Protein AF-A0A8J3IDY5-F1 (afdb_monomer)

Nearest PDB structures (foldseek):
  8fcv-assembly1_R  TM=7.652E-01  e=5.384E-08  Nostoc sp. 'Peltigera membranacea cyanobiont' 210A
  8v32-assembly1_Q  TM=7.702E-01  e=5.702E-08  Peltigera membranacea
  8fcu-assembly1_Q  TM=7.902E-01  e=1.203E-07  Nostoc sp. 'Peltigera membranacea cyanobiont' 210A
  7ufi-assembly1_1  TM=6.445E-01  e=1.970E-03  Vibrio cholerae
  7mcs-assembly1_A  TM=5.378E-01  e=3.498E-03  Escherichia coli

Sequence (199 aa):
MVQLTPVARARLEAFKAVVVKHAHLQDVDDQLSLRVEEHADATHVLLCGPDSVGKSKALSIIAERFKDEETDRFVVPILLLEPIPPDQGAYLRLDYYWQIIDTLKEHVLVKELVGSVAHIMTAPKPARAKLGTIDWFKMRQVAEQALIRARVKAVFADEGHRLMQGDGSHSVDEQLEWMKSLSNRTSEFPALSIQHVWR

Structure (mmCIF, N/CA/C/O backbone):
data_AF-A0A8J3IDY5-F1
#
_entry.id   AF-A0A8J3IDY5-F1
#
loop_
_atom_site.group_PDB
_atom_site.id
_atom_site.type_symbol
_atom_site.label_atom_id
_atom_site.label_alt_id
_atom_site.label_comp_id
_atom_site.label_asym_id
_atom_site.label_entity_id
_atom_site.label_seq_id
_atom_site.pdbx_PDB_ins_code
_atom_site.Cartn_x
_atom_site.Cartn_y
_atom_site.Cartn_z
_atom_site.occupancy
_atom_site.B_iso_or_equiv
_atom_site.auth_seq_id
_atom_site.auth_comp_id
_atom_site.auth_asym_id
_atom_site.auth_atom_id
_atom_site.pdbx_PDB_model_num
ATOM 1 N N . MET A 1 1 ? -39.980 9.968 -9.633 1.00 44.34 1 MET A N 1
ATOM 2 C CA . MET A 1 1 ? -38.994 10.141 -8.543 1.00 44.34 1 MET A CA 1
ATOM 3 C C . MET A 1 1 ? -39.753 10.448 -7.265 1.00 44.34 1 MET A C 1
ATOM 5 O O . MET A 1 1 ? -40.425 11.467 -7.216 1.00 44.34 1 MET A O 1
ATOM 9 N N . VAL A 1 2 ? -39.725 9.555 -6.275 1.00 61.16 2 VAL A N 1
ATOM 10 C CA . VAL A 1 2 ? -40.403 9.787 -4.990 1.00 61.16 2 VAL A CA 1
ATOM 11 C C . VAL A 1 2 ? -39.530 10.727 -4.158 1.00 61.16 2 VAL A C 1
ATOM 13 O O . VAL A 1 2 ? -38.383 10.398 -3.857 1.00 61.16 2 VAL A O 1
ATOM 16 N N . GLN A 1 3 ? -40.038 11.915 -3.829 1.00 74.75 3 GLN A N 1
ATOM 17 C CA . GLN A 1 3 ? -39.346 12.852 -2.947 1.00 74.75 3 GLN A CA 1
ATOM 18 C C . GLN A 1 3 ? -39.613 12.471 -1.487 1.00 74.75 3 GLN A C 1
ATOM 20 O O . GLN A 1 3 ? -40.758 12.346 -1.059 1.00 74.75 3 GLN A O 1
ATOM 25 N N . LEU A 1 4 ? -38.538 12.265 -0.726 1.00 77.44 4 LEU A N 1
ATOM 26 C CA . LEU A 1 4 ? -38.607 11.998 0.710 1.00 77.44 4 LEU A CA 1
ATOM 27 C C . LEU A 1 4 ? -39.100 13.244 1.450 1.00 77.44 4 LEU A C 1
ATOM 29 O O . LEU A 1 4 ? -38.610 14.346 1.201 1.00 77.44 4 LEU A O 1
ATOM 33 N N . THR A 1 5 ? -40.020 13.058 2.396 1.00 92.25 5 THR A N 1
ATOM 34 C CA . THR A 1 5 ? -40.470 14.139 3.280 1.00 92.25 5 THR A CA 1
ATOM 35 C C . THR A 1 5 ? -39.303 14.662 4.133 1.00 92.25 5 THR A C 1
ATOM 37 O O . THR A 1 5 ? -38.361 13.909 4.406 1.00 92.25 5 THR A O 1
ATOM 40 N N . PRO A 1 6 ? -39.348 15.920 4.610 1.00 86.88 6 PRO A N 1
ATOM 41 C CA . PRO A 1 6 ? -38.283 16.492 5.440 1.00 86.88 6 PRO A CA 1
ATOM 42 C C . PRO A 1 6 ? -37.965 15.641 6.677 1.00 86.88 6 PRO A C 1
ATOM 44 O O . PRO A 1 6 ? -36.803 15.446 7.020 1.00 86.88 6 PRO A O 1
ATOM 47 N N . VAL A 1 7 ? -38.994 15.049 7.289 1.00 89.69 7 VAL A N 1
ATOM 48 C CA . VAL A 1 7 ? -38.865 14.152 8.447 1.00 89.69 7 VAL A CA 1
ATOM 49 C C . VAL A 1 7 ? -38.179 12.835 8.072 1.00 89.69 7 VAL A C 1
ATOM 51 O O . VAL A 1 7 ? -37.295 12.376 8.792 1.00 89.69 7 VAL A O 1
ATOM 54 N N . ALA A 1 8 ? -38.545 12.228 6.939 1.00 84.62 8 ALA A N 1
ATOM 55 C CA . ALA A 1 8 ? -37.896 11.007 6.459 1.00 84.62 8 ALA A CA 1
ATOM 56 C C . ALA A 1 8 ? -36.436 11.262 6.056 1.00 84.62 8 ALA A C 1
ATOM 58 O O . ALA A 1 8 ? -35.573 10.421 6.298 1.00 84.62 8 ALA A O 1
ATOM 59 N N . ARG A 1 9 ? -36.145 12.443 5.500 1.00 86.94 9 ARG A N 1
ATOM 60 C CA . ARG A 1 9 ? -34.785 12.871 5.171 1.00 86.94 9 ARG A CA 1
ATOM 61 C C . ARG A 1 9 ? -33.944 13.096 6.426 1.00 86.94 9 ARG A C 1
ATOM 63 O O . ARG A 1 9 ? -32.850 12.558 6.499 1.00 86.94 9 ARG A O 1
ATOM 70 N N . ALA A 1 10 ? -34.477 13.779 7.438 1.00 83.50 10 ALA A N 1
ATOM 71 C CA . ALA A 1 10 ? -33.795 13.958 8.720 1.00 83.50 10 ALA A CA 1
ATOM 72 C C . ALA A 1 10 ? -33.523 12.619 9.429 1.00 83.50 10 ALA A C 1
ATOM 74 O O . ALA A 1 10 ? -32.432 12.411 9.949 1.00 83.50 10 ALA A O 1
ATOM 75 N N . ARG A 1 11 ? -34.477 11.676 9.395 1.00 82.62 11 ARG A N 1
ATOM 76 C CA . ARG A 1 11 ? -34.279 10.313 9.920 1.00 82.62 11 ARG A CA 1
ATOM 77 C C . ARG A 1 11 ? -33.220 9.528 9.150 1.00 82.62 11 ARG A C 1
ATOM 79 O O . ARG A 1 11 ? -32.439 8.822 9.775 1.00 82.62 11 ARG A O 1
ATOM 86 N N . LEU A 1 12 ? -33.183 9.646 7.824 1.00 79.50 12 LEU A N 1
ATOM 87 C CA . LEU A 1 12 ? -32.169 8.992 6.997 1.00 79.50 12 LEU A CA 1
ATOM 88 C C . LEU A 1 12 ? -30.769 9.552 7.274 1.00 79.50 12 LEU A C 1
ATOM 90 O O . LEU A 1 12 ? -29.828 8.777 7.397 1.00 79.50 12 LEU A O 1
ATOM 94 N N . GLU A 1 13 ? -30.629 10.871 7.393 1.00 80.62 13 GLU A N 1
ATOM 95 C CA . GLU A 1 13 ? -29.346 11.498 7.730 1.00 80.62 13 GLU A CA 1
ATOM 96 C C . GLU A 1 13 ? -28.902 11.140 9.154 1.00 80.62 13 GLU A C 1
ATOM 98 O O . GLU A 1 13 ? -27.746 10.781 9.357 1.00 80.62 13 GLU A O 1
ATOM 103 N N . ALA A 1 14 ? -29.826 11.108 10.122 1.00 75.88 14 ALA A N 1
ATOM 104 C CA . ALA A 1 14 ? -29.538 10.618 11.469 1.00 75.88 14 ALA A CA 1
ATOM 105 C C . ALA A 1 14 ? -29.104 9.144 11.464 1.00 75.88 14 ALA A C 1
ATOM 107 O O . ALA A 1 14 ? -28.145 8.798 12.138 1.00 75.88 14 ALA A O 1
ATOM 108 N N . PHE A 1 15 ? -29.762 8.289 10.673 1.00 73.12 15 PHE A N 1
ATOM 109 C CA . PHE A 1 15 ? -29.402 6.876 10.530 1.00 73.12 15 PHE A CA 1
ATOM 110 C C . PHE A 1 15 ? -28.024 6.686 9.881 1.00 73.12 15 PHE A C 1
ATOM 112 O O . PHE A 1 15 ? -27.221 5.915 10.392 1.00 73.12 15 PHE A O 1
ATOM 119 N N . LYS A 1 16 ? -27.713 7.422 8.806 1.00 65.19 16 LYS A N 1
ATOM 120 C CA . LYS A 1 16 ? -26.378 7.414 8.178 1.00 65.19 16 LYS A CA 1
ATOM 121 C C . LYS A 1 16 ? -25.280 7.921 9.115 1.00 65.19 16 LYS A C 1
ATOM 123 O O . LYS A 1 16 ? -24.137 7.500 8.983 1.00 65.19 16 LYS A O 1
ATOM 128 N N . ALA A 1 17 ? -25.620 8.830 10.028 1.00 65.31 17 ALA A N 1
ATOM 129 C CA . ALA A 1 17 ? -24.697 9.346 11.031 1.00 65.31 17 ALA A CA 1
ATOM 130 C C . ALA A 1 17 ? -24.433 8.351 12.175 1.00 65.31 17 ALA A C 1
ATOM 132 O O . ALA A 1 17 ? -23.440 8.504 12.887 1.00 65.31 17 ALA A O 1
ATOM 133 N N . VAL A 1 18 ? -25.277 7.323 12.358 1.00 53.41 18 VAL A N 1
ATOM 134 C CA . VAL A 1 18 ? -25.004 6.252 13.323 1.00 53.41 18 VAL A CA 1
ATOM 13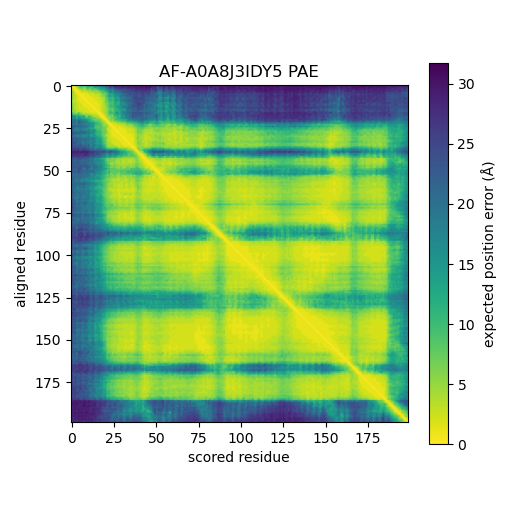5 C C . VAL A 1 18 ? -23.921 5.333 12.760 1.00 53.41 18 VAL A C 1
ATOM 137 O O . VAL A 1 18 ? -24.184 4.407 11.997 1.00 53.41 18 VAL A O 1
ATOM 140 N N . VAL A 1 19 ? -22.684 5.568 13.187 1.00 54.75 19 VAL A N 1
ATOM 141 C CA . VAL A 1 19 ? -21.563 4.654 12.959 1.00 54.75 19 VAL A CA 1
ATOM 142 C C . VAL A 1 19 ? -21.586 3.596 14.059 1.00 54.75 19 VAL A C 1
ATOM 144 O O . VAL A 1 19 ? -21.076 3.806 15.156 1.00 54.75 19 VAL A O 1
ATOM 147 N N . VAL A 1 20 ? -22.210 2.450 13.788 1.00 54.81 20 VAL A N 1
ATOM 148 C CA . VAL A 1 20 ? -22.093 1.280 14.667 1.00 54.81 20 VAL A CA 1
ATOM 149 C C . VAL A 1 20 ? -20.810 0.545 14.290 1.00 54.81 20 VAL A C 1
ATOM 151 O O . VAL A 1 20 ? -20.657 0.142 13.135 1.00 54.81 20 VAL A O 1
ATOM 154 N N . LYS A 1 21 ? -19.893 0.334 15.246 1.00 53.03 21 LYS A N 1
ATOM 155 C CA . LYS A 1 21 ? -18.815 -0.652 15.071 1.00 53.03 21 LYS A CA 1
ATOM 156 C C . LYS A 1 21 ? -19.476 -2.019 14.896 1.00 53.03 21 LYS A C 1
ATOM 158 O O . LYS A 1 21 ? -19.979 -2.605 15.849 1.00 53.03 21 LYS A O 1
ATOM 163 N N . HIS A 1 22 ? -19.553 -2.485 13.656 1.00 62.72 22 HIS A N 1
ATOM 164 C CA . HIS A 1 22 ? -20.094 -3.799 13.343 1.00 62.72 22 HIS A CA 1
ATOM 165 C C . HIS A 1 22 ? -19.185 -4.852 13.996 1.00 62.72 22 HIS A C 1
ATOM 167 O O . HIS A 1 22 ? -17.977 -4.796 13.791 1.00 62.72 22 HIS A O 1
ATOM 173 N N . ALA A 1 23 ? -19.721 -5.804 14.767 1.00 64.25 23 ALA A N 1
ATOM 174 C CA . ALA A 1 23 ? -18.903 -6.789 15.495 1.00 64.25 23 ALA A CA 1
ATOM 175 C C . ALA A 1 23 ? -17.925 -7.549 14.574 1.00 64.25 23 ALA A C 1
ATOM 177 O O . ALA A 1 23 ? -16.783 -7.798 14.935 1.00 64.25 23 ALA A O 1
ATOM 178 N N . HIS A 1 24 ? -18.342 -7.816 13.333 1.00 68.31 24 HIS A N 1
ATOM 179 C CA . HIS A 1 24 ? -17.480 -8.411 12.305 1.00 68.31 24 HIS A CA 1
ATOM 180 C C . HIS A 1 24 ? -16.327 -7.495 11.854 1.00 68.31 24 HIS A C 1
ATOM 182 O O . HIS A 1 24 ? -15.285 -7.981 11.437 1.00 68.31 24 HIS A O 1
ATOM 188 N N . LEU A 1 25 ? -16.500 -6.170 11.889 1.00 69.81 25 LEU A N 1
ATOM 189 C CA . LEU A 1 25 ? -15.408 -5.242 11.592 1.00 69.81 25 LEU A CA 1
ATOM 190 C C . LEU A 1 25 ? -14.351 -5.302 12.693 1.00 69.81 25 LEU A C 1
ATOM 192 O O . LEU A 1 25 ? -13.173 -5.227 12.385 1.00 69.81 25 LEU A O 1
ATOM 196 N N . GLN A 1 26 ? -14.778 -5.456 13.947 1.00 76.44 26 GLN A N 1
ATOM 197 C CA . GLN A 1 26 ? -13.871 -5.576 15.083 1.00 76.44 26 GLN A CA 1
ATOM 198 C C . GLN A 1 26 ? -13.079 -6.887 15.044 1.00 76.44 26 GLN A C 1
ATOM 200 O O . GLN A 1 26 ? -11.872 -6.852 15.207 1.00 76.44 26 GLN A O 1
ATOM 205 N N . ASP A 1 27 ? -13.724 -8.008 14.722 1.00 79.31 27 ASP A N 1
ATOM 206 C CA . ASP A 1 27 ? -13.027 -9.290 14.543 1.00 79.31 27 ASP A CA 1
ATOM 207 C C . ASP A 1 27 ? -11.998 -9.244 13.395 1.00 79.31 27 ASP A C 1
ATOM 209 O O . ASP A 1 27 ? -10.860 -9.679 13.549 1.00 79.31 27 ASP A O 1
ATOM 213 N N . VAL A 1 28 ? -12.363 -8.648 12.252 1.00 78.12 28 VAL A N 1
ATOM 214 C CA . VAL A 1 28 ? -11.429 -8.456 11.127 1.00 78.12 28 VAL A CA 1
ATOM 215 C C . VAL A 1 28 ? -10.279 -7.522 11.506 1.00 78.12 28 VAL A C 1
ATOM 217 O O . VAL A 1 28 ? -9.143 -7.773 11.117 1.00 78.12 28 VAL A O 1
ATOM 220 N N . ASP A 1 29 ? -10.566 -6.454 12.244 1.00 80.94 29 ASP A N 1
ATOM 221 C CA . ASP A 1 29 ? -9.567 -5.512 12.741 1.00 80.94 29 ASP A CA 1
ATOM 222 C C . ASP A 1 29 ? -8.574 -6.206 13.682 1.00 80.94 29 ASP A C 1
ATOM 224 O O . ASP A 1 29 ? -7.381 -6.199 13.398 1.00 80.94 29 ASP A O 1
ATOM 228 N N . ASP A 1 30 ? -9.060 -6.909 14.707 1.00 82.75 30 ASP A N 1
ATOM 229 C CA . ASP A 1 30 ? -8.231 -7.646 15.668 1.00 82.75 30 ASP A CA 1
ATOM 230 C C . ASP A 1 30 ? -7.347 -8.692 14.962 1.00 82.75 30 ASP A C 1
ATOM 232 O O . ASP A 1 30 ? -6.142 -8.779 15.213 1.00 82.75 30 ASP A O 1
ATOM 236 N N . GLN A 1 31 ? -7.916 -9.450 14.015 1.00 80.62 31 GLN A N 1
ATOM 237 C CA . GLN A 1 31 ? -7.165 -10.433 13.231 1.00 80.62 31 GLN A CA 1
ATOM 238 C C . GLN A 1 31 ? -6.102 -9.781 12.345 1.00 80.62 31 GLN A C 1
ATOM 240 O O . GLN A 1 31 ? -4.983 -10.285 12.270 1.00 80.62 31 GLN A O 1
ATOM 245 N N . LEU A 1 32 ? -6.422 -8.681 11.657 1.00 78.69 32 LEU A N 1
ATOM 246 C CA . LEU A 1 32 ? -5.459 -7.987 10.804 1.00 78.69 32 LEU A CA 1
ATOM 247 C C . LEU A 1 32 ? -4.366 -7.309 11.631 1.00 78.69 32 LEU A C 1
ATOM 249 O O . LEU A 1 32 ? -3.204 -7.386 11.244 1.00 78.69 32 LEU A O 1
ATOM 253 N N . SER A 1 33 ? -4.700 -6.715 12.778 1.00 82.25 33 SER A N 1
ATOM 254 C CA . SER A 1 33 ? -3.727 -6.116 13.695 1.00 82.25 33 SER A CA 1
ATOM 255 C C . SER A 1 33 ? -2.699 -7.112 14.173 1.00 82.25 33 SER A C 1
ATOM 257 O O . SER A 1 33 ? -1.507 -6.859 14.026 1.00 82.25 33 SER A O 1
ATOM 259 N N . LEU A 1 34 ? -3.158 -8.273 14.643 1.00 80.50 34 LEU A N 1
ATOM 260 C CA . LEU A 1 34 ? -2.269 -9.335 15.092 1.00 80.50 34 LEU A CA 1
ATOM 261 C C . LEU A 1 34 ? -1.276 -9.725 13.990 1.00 80.50 34 LEU A C 1
ATOM 263 O O . LEU A 1 34 ? -0.094 -9.917 14.243 1.00 80.50 34 LEU A O 1
ATOM 267 N N . ARG A 1 35 ? -1.732 -9.787 12.732 1.00 76.94 35 ARG A N 1
ATOM 268 C CA . ARG A 1 35 ? -0.867 -10.112 11.586 1.00 76.94 35 ARG A CA 1
ATOM 269 C C . ARG A 1 35 ? 0.123 -9.007 11.242 1.00 76.94 35 ARG A C 1
ATOM 271 O O . ARG A 1 35 ? 1.227 -9.325 10.805 1.00 76.94 35 ARG A O 1
ATOM 278 N N . VAL A 1 36 ? -0.273 -7.745 11.394 1.00 77.25 36 VAL A N 1
ATOM 279 C CA . VAL A 1 36 ? 0.614 -6.593 11.185 1.00 77.25 36 VAL A CA 1
ATOM 280 C C . VAL A 1 36 ? 1.692 -6.545 12.268 1.00 77.25 36 VAL A C 1
ATOM 282 O O . VAL A 1 36 ? 2.832 -6.244 11.942 1.00 77.25 36 VAL A O 1
ATOM 285 N N . GLU A 1 37 ? 1.354 -6.858 13.521 1.00 76.25 37 GLU A N 1
ATOM 286 C CA . GLU A 1 37 ? 2.259 -6.738 14.672 1.00 76.25 37 GLU A CA 1
ATOM 287 C C . GLU A 1 37 ? 3.155 -7.963 14.892 1.00 76.25 37 GLU A C 1
ATOM 289 O O . GLU A 1 37 ? 4.344 -7.815 15.171 1.00 76.25 37 GLU A O 1
ATOM 294 N N . GLU A 1 38 ? 2.616 -9.180 14.780 1.00 67.38 38 GLU A N 1
ATOM 295 C CA . GLU A 1 38 ? 3.347 -10.388 15.182 1.00 67.38 38 GLU A CA 1
ATOM 296 C C . GLU A 1 38 ? 4.241 -10.974 14.085 1.00 67.38 38 GLU A C 1
ATOM 298 O O . GLU A 1 38 ? 5.015 -11.874 14.388 1.00 67.38 38 GLU A O 1
ATOM 303 N N . HIS A 1 39 ? 4.191 -10.472 12.843 1.00 60.28 39 HIS A N 1
ATOM 304 C CA . HIS A 1 39 ? 5.085 -10.768 11.699 1.00 60.28 39 HIS A CA 1
ATOM 305 C C . HIS A 1 39 ? 5.438 -12.247 11.371 1.00 60.28 39 HIS A C 1
ATOM 307 O O . HIS A 1 39 ? 6.119 -12.488 10.374 1.00 60.28 39 HIS A O 1
ATOM 313 N N . ALA A 1 40 ? 5.008 -13.250 12.141 1.00 49.44 40 ALA A N 1
ATOM 314 C CA . ALA A 1 40 ? 5.749 -14.510 12.238 1.00 49.44 40 ALA A CA 1
ATOM 315 C C . ALA A 1 40 ? 5.306 -15.606 11.259 1.00 49.44 40 ALA A C 1
ATOM 317 O O . ALA A 1 40 ? 6.143 -16.396 10.832 1.00 49.44 40 ALA A O 1
ATOM 318 N N . ASP A 1 41 ? 4.035 -15.641 10.841 1.00 52.59 41 ASP A N 1
ATOM 319 C CA . ASP A 1 41 ? 3.493 -16.876 10.243 1.00 52.59 41 ASP A CA 1
ATOM 320 C C . ASP A 1 41 ? 2.938 -16.745 8.817 1.00 52.59 41 ASP A C 1
ATOM 322 O O . ASP A 1 41 ? 2.619 -17.753 8.183 1.00 52.59 41 ASP A O 1
ATOM 326 N N . ALA A 1 42 ? 2.803 -15.532 8.273 1.00 57.12 42 ALA A N 1
ATOM 327 C CA . ALA A 1 42 ? 2.270 -15.350 6.921 1.00 57.12 42 ALA A CA 1
ATOM 328 C C . ALA A 1 42 ? 2.846 -14.118 6.220 1.00 57.12 42 ALA A C 1
ATOM 330 O O . ALA A 1 42 ? 2.654 -12.992 6.666 1.00 57.12 42 ALA A O 1
ATOM 331 N N . THR A 1 43 ? 3.485 -14.329 5.065 1.00 66.62 43 THR A N 1
ATOM 332 C CA . THR A 1 43 ? 3.955 -13.234 4.200 1.00 66.62 43 THR A CA 1
ATOM 333 C C . THR A 1 43 ? 2.802 -12.529 3.488 1.00 66.62 43 THR A C 1
ATOM 335 O O . THR A 1 43 ? 2.922 -11.341 3.218 1.00 66.62 43 THR A O 1
ATOM 338 N N . HIS A 1 44 ? 1.705 -13.247 3.206 1.00 72.81 44 HIS A N 1
ATOM 339 C CA . HIS A 1 44 ? 0.521 -12.744 2.504 1.00 72.81 44 HIS A CA 1
ATOM 340 C C . HIS A 1 44 ? -0.754 -13.157 3.233 1.00 72.81 44 HIS A C 1
ATOM 342 O O . HIS A 1 44 ? -0.897 -14.318 3.614 1.00 72.81 44 HIS A O 1
ATOM 348 N N . VAL A 1 45 ? -1.690 -12.222 3.404 1.00 75.62 45 VAL A N 1
ATOM 349 C CA . VAL A 1 45 ? -2.990 -12.471 4.043 1.00 75.62 45 VAL A CA 1
ATOM 350 C C . VAL A 1 45 ? -4.098 -11.977 3.136 1.00 75.62 45 VAL A C 1
ATOM 352 O O . VAL A 1 45 ? -4.036 -10.883 2.579 1.00 75.62 45 VAL A O 1
ATOM 355 N N . LEU A 1 46 ? -5.126 -12.809 3.033 1.00 75.44 46 LEU A N 1
ATOM 356 C CA . LEU A 1 46 ? -6.189 -12.677 2.070 1.00 75.44 46 LEU A CA 1
ATOM 357 C C . LEU A 1 46 ? -7.512 -12.283 2.730 1.00 75.44 46 LEU A C 1
ATOM 359 O O . LEU A 1 46 ? -8.076 -13.076 3.480 1.00 75.44 46 LEU A O 1
ATOM 363 N N . LEU A 1 47 ? -8.048 -11.104 2.399 1.00 74.69 47 LEU A N 1
ATOM 364 C CA . LEU A 1 47 ? -9.379 -10.678 2.845 1.00 74.69 47 LEU A CA 1
ATOM 365 C C . LEU A 1 47 ? -10.421 -10.879 1.734 1.00 74.69 47 LEU A C 1
ATOM 367 O O . LEU A 1 47 ? -10.601 -10.029 0.864 1.00 74.69 47 LEU A O 1
ATOM 371 N N . CYS A 1 48 ? -11.140 -12.000 1.793 1.00 72.88 48 CYS A N 1
ATOM 372 C CA . CYS A 1 48 ? -12.190 -12.351 0.836 1.00 72.88 48 CYS A CA 1
ATOM 373 C C . CYS A 1 48 ? -13.596 -12.007 1.343 1.00 72.88 48 CYS A C 1
ATOM 375 O O . CYS A 1 48 ? -13.905 -12.130 2.524 1.00 72.88 48 CYS A O 1
ATOM 377 N N . GLY A 1 49 ? -14.484 -11.636 0.423 1.00 70.00 49 GLY A N 1
ATOM 378 C CA . GLY A 1 49 ? -15.907 -11.434 0.690 1.00 70.00 49 GLY A CA 1
ATOM 379 C C . GLY A 1 49 ? -16.627 -10.912 -0.554 1.00 70.00 49 GLY A C 1
ATOM 380 O O . GLY A 1 49 ? -15.945 -10.526 -1.496 1.00 70.00 49 GLY A O 1
ATOM 381 N N . PRO A 1 50 ? -17.966 -10.854 -0.575 1.00 71.38 50 PRO A N 1
ATOM 382 C CA . PRO A 1 50 ? -18.721 -10.292 -1.696 1.00 71.38 50 PRO A CA 1
ATOM 383 C C . PRO A 1 50 ? -18.414 -8.808 -1.942 1.00 71.38 50 PRO A C 1
ATOM 385 O O . PRO A 1 50 ? -17.929 -8.099 -1.052 1.00 71.38 50 PRO A O 1
ATOM 388 N N . ASP A 1 51 ? -18.753 -8.308 -3.127 1.00 67.44 51 ASP A N 1
ATOM 389 C CA . ASP A 1 51 ? -18.762 -6.871 -3.399 1.00 67.44 51 ASP A CA 1
ATOM 390 C C . ASP A 1 51 ? -19.665 -6.120 -2.412 1.00 67.44 51 ASP A C 1
ATOM 392 O O . ASP A 1 51 ? -20.685 -6.627 -1.947 1.00 67.44 51 ASP A O 1
ATOM 396 N N . SER A 1 52 ? -19.300 -4.874 -2.103 1.00 69.94 52 SER A N 1
ATOM 397 C CA . SER A 1 52 ? -20.083 -3.961 -1.250 1.00 69.94 52 SER A CA 1
ATOM 398 C C . SER A 1 52 ? -20.249 -4.358 0.226 1.00 69.94 52 SER A C 1
ATOM 400 O O . SER A 1 52 ? -20.946 -3.661 0.959 1.00 69.94 52 SER A O 1
ATOM 402 N N . VAL A 1 53 ? -19.564 -5.397 0.718 1.00 72.69 53 VAL A N 1
ATOM 403 C CA . VAL A 1 53 ? -19.574 -5.751 2.159 1.00 72.69 53 VAL A CA 1
ATOM 404 C C . VAL A 1 53 ? -18.682 -4.856 3.028 1.00 72.69 53 VAL A C 1
ATOM 406 O O . VAL A 1 53 ? -18.602 -5.046 4.237 1.00 72.69 53 VAL A O 1
ATOM 409 N N . GLY A 1 54 ? -18.009 -3.871 2.424 1.00 74.31 54 GLY A N 1
ATOM 410 C CA . GLY A 1 54 ? -17.223 -2.872 3.148 1.00 74.31 54 GLY A CA 1
ATOM 411 C C . GLY A 1 54 ? -15.756 -3.232 3.394 1.00 74.31 54 GLY A C 1
ATOM 412 O O . GLY A 1 54 ? -15.145 -2.604 4.250 1.00 74.31 54 GLY A O 1
ATOM 413 N N . LYS A 1 55 ? -15.167 -4.178 2.644 1.00 81.06 55 LYS A N 1
ATOM 414 C CA . LYS A 1 55 ? -13.737 -4.548 2.749 1.00 81.06 55 LYS A CA 1
ATOM 415 C C . LYS A 1 55 ? -12.814 -3.334 2.610 1.00 81.06 55 LYS A C 1
ATOM 417 O O . LYS A 1 55 ? -12.075 -3.030 3.536 1.00 81.06 55 LYS A O 1
ATOM 422 N N . SER A 1 56 ? -12.954 -2.571 1.526 1.00 82.25 56 SER A N 1
ATOM 423 C CA . SER A 1 56 ? -12.218 -1.320 1.291 1.00 82.25 56 SER A CA 1
ATOM 424 C C . SER A 1 56 ? -12.360 -0.342 2.456 1.00 82.25 56 SER A C 1
ATOM 426 O O . SER A 1 56 ? -11.393 0.268 2.914 1.00 82.25 56 SER A O 1
ATOM 428 N N . LYS A 1 57 ? -13.578 -0.237 3.008 1.00 82.88 57 LYS A N 1
ATOM 429 C CA . LYS A 1 57 ? -13.834 0.631 4.156 1.00 82.88 57 LYS A CA 1
ATOM 430 C C . LYS A 1 57 ? -13.119 0.125 5.407 1.00 82.88 57 LYS A C 1
ATOM 432 O O .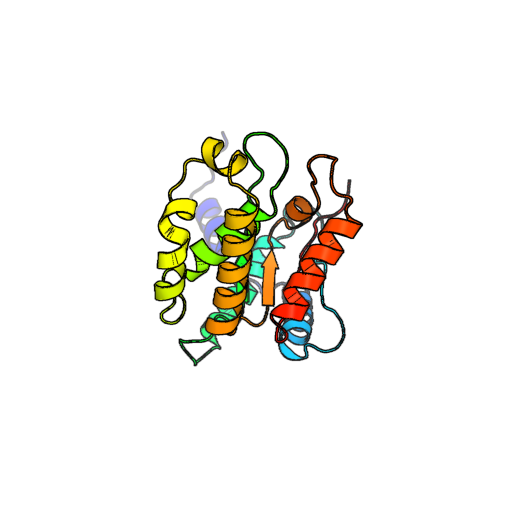 LYS A 1 57 ? -12.523 0.942 6.103 1.00 82.88 57 LYS A O 1
ATOM 437 N N . ALA A 1 58 ? -13.130 -1.181 5.661 1.00 83.62 58 ALA A N 1
ATOM 438 C CA . ALA A 1 58 ? -12.401 -1.794 6.765 1.00 83.62 58 ALA A CA 1
ATOM 439 C C . ALA A 1 58 ? -10.901 -1.497 6.673 1.00 83.62 58 ALA A C 1
ATOM 441 O O . ALA A 1 58 ? -10.341 -0.949 7.614 1.00 83.62 58 ALA A O 1
ATOM 442 N N . LEU A 1 59 ? -10.285 -1.732 5.512 1.00 85.62 59 LEU A N 1
ATOM 443 C CA . LEU A 1 59 ? -8.866 -1.438 5.287 1.00 85.62 59 LEU A CA 1
ATOM 444 C C . LEU A 1 59 ? -8.530 0.025 5.553 1.00 85.62 59 LEU A C 1
ATOM 446 O O . LEU A 1 59 ? -7.562 0.303 6.249 1.00 85.62 59 LEU A O 1
ATOM 450 N N . SER A 1 60 ? -9.348 0.953 5.045 1.00 87.62 60 SER A N 1
ATOM 451 C CA . SER A 1 60 ? -9.130 2.385 5.269 1.00 87.62 60 SER A CA 1
ATOM 452 C C . SER A 1 60 ? -9.223 2.772 6.748 1.00 87.62 60 SER A C 1
ATOM 454 O O . SER A 1 60 ? -8.431 3.581 7.215 1.00 87.62 60 SER A O 1
ATOM 456 N N . ILE A 1 61 ? -10.167 2.183 7.495 1.00 87.88 61 ILE A N 1
ATOM 457 C CA . ILE A 1 61 ? -10.346 2.457 8.927 1.00 87.88 61 ILE A CA 1
ATOM 458 C C . ILE A 1 61 ? -9.145 1.932 9.714 1.00 87.88 61 ILE A C 1
ATOM 460 O O . ILE A 1 61 ? -8.630 2.639 10.573 1.00 87.88 61 ILE A O 1
ATOM 464 N N . ILE A 1 62 ? -8.695 0.716 9.406 1.00 87.50 62 ILE A N 1
ATOM 465 C CA . ILE A 1 62 ? -7.551 0.087 10.069 1.00 87.50 62 ILE A CA 1
ATOM 466 C C . ILE A 1 62 ? -6.271 0.870 9.748 1.00 87.50 62 ILE A C 1
ATOM 468 O O . ILE A 1 62 ? -5.531 1.221 10.659 1.00 87.50 62 ILE A O 1
ATOM 472 N N . ALA A 1 63 ? -6.043 1.218 8.478 1.00 89.50 63 ALA A N 1
ATOM 473 C CA . ALA A 1 63 ? -4.881 1.996 8.052 1.00 89.50 63 ALA A CA 1
ATOM 474 C C . ALA A 1 63 ? -4.799 3.367 8.744 1.00 89.50 63 ALA A C 1
ATOM 476 O O . ALA A 1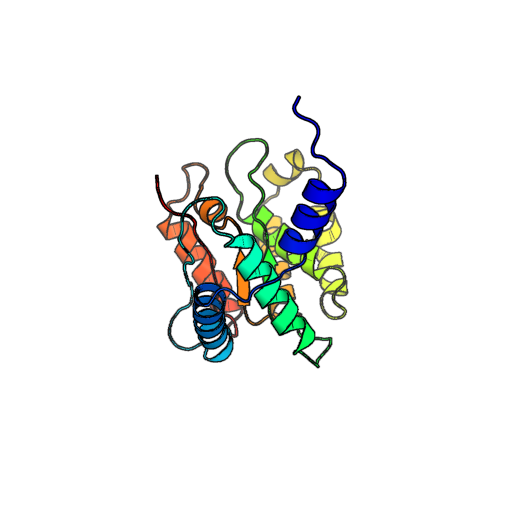 63 ? -3.733 3.730 9.240 1.00 89.50 63 ALA A O 1
ATOM 477 N N . GLU A 1 64 ? -5.912 4.109 8.818 1.00 91.25 64 GLU A N 1
ATOM 478 C CA . GLU A 1 64 ? -5.945 5.389 9.540 1.00 91.25 64 GLU A CA 1
ATOM 479 C C . GLU A 1 64 ? -5.749 5.199 11.048 1.00 91.25 64 GLU A C 1
ATOM 481 O O . GLU A 1 64 ? -4.984 5.948 11.642 1.00 91.25 64 GLU A O 1
ATOM 486 N N . ARG A 1 65 ? -6.332 4.162 11.668 1.00 91.44 65 ARG A N 1
ATOM 487 C CA . ARG A 1 65 ? -6.105 3.884 13.096 1.00 91.44 65 ARG A CA 1
ATOM 488 C C . ARG A 1 65 ? -4.623 3.645 13.400 1.00 91.44 65 ARG A C 1
ATOM 490 O O . ARG A 1 65 ? -4.082 4.288 14.289 1.00 91.44 65 ARG A O 1
ATOM 497 N N . PHE A 1 66 ? -3.956 2.775 12.638 1.00 90.88 66 PHE A N 1
ATOM 498 C CA . PHE A 1 66 ? -2.521 2.511 12.814 1.00 90.88 66 PHE A CA 1
ATOM 499 C C . PHE A 1 66 ? -1.675 3.774 12.633 1.00 90.88 66 PHE A C 1
ATOM 501 O O . PHE A 1 66 ? -0.686 3.964 13.331 1.00 90.88 66 PHE A O 1
ATOM 508 N N . LYS A 1 67 ? -2.053 4.636 11.687 1.00 91.69 67 LYS A N 1
ATOM 509 C CA . LYS A 1 67 ? -1.386 5.916 11.445 1.00 91.69 67 LYS A CA 1
ATOM 510 C C . LYS A 1 67 ? -1.602 6.913 12.588 1.00 91.69 67 LYS A C 1
ATOM 512 O O . LYS A 1 67 ? -0.663 7.623 12.922 1.00 91.69 67 LYS A O 1
ATOM 517 N N . ASP A 1 68 ? -2.797 6.959 13.174 1.00 92.88 68 ASP A N 1
ATOM 518 C CA . ASP A 1 68 ? -3.115 7.819 14.321 1.00 92.88 68 ASP A CA 1
ATOM 519 C C . ASP A 1 68 ? -2.435 7.336 15.618 1.00 92.88 68 ASP A C 1
ATOM 521 O O . ASP A 1 68 ? -2.093 8.146 16.480 1.00 92.88 68 ASP A O 1
ATOM 525 N N . GLU A 1 69 ? -2.233 6.023 15.761 1.00 92.31 69 GLU A N 1
ATOM 526 C CA . GLU A 1 69 ? -1.533 5.398 16.893 1.00 92.31 69 GLU A CA 1
ATOM 527 C C . GLU A 1 69 ? -0.002 5.479 16.771 1.00 92.31 69 GLU A C 1
ATOM 529 O O . GLU A 1 69 ? 0.707 5.428 17.780 1.00 92.31 69 GLU A O 1
ATOM 534 N N . GLU A 1 70 ? 0.526 5.627 15.553 1.00 93.19 70 GLU A N 1
ATOM 535 C CA . GLU A 1 70 ? 1.961 5.739 15.308 1.00 93.19 70 GLU A CA 1
ATOM 536 C C . GLU A 1 70 ? 2.484 7.133 15.677 1.00 93.19 70 GLU A C 1
ATOM 538 O O . GLU A 1 70 ? 2.048 8.166 15.170 1.00 93.19 70 GLU A O 1
ATOM 543 N N . THR A 1 71 ? 3.469 7.159 16.572 1.00 92.00 71 THR A N 1
ATOM 544 C CA . THR A 1 71 ? 4.030 8.407 17.110 1.00 92.00 71 THR A CA 1
ATOM 545 C C . THR A 1 71 ? 5.306 8.828 16.390 1.00 92.00 71 THR A C 1
ATOM 547 O O . THR A 1 71 ? 5.659 10.013 16.399 1.00 92.00 71 THR A O 1
ATOM 550 N N . ASP A 1 72 ? 6.001 7.887 15.742 1.00 92.44 72 ASP A N 1
ATOM 551 C CA . ASP A 1 72 ? 7.182 8.189 14.944 1.00 92.44 72 ASP A CA 1
ATOM 552 C C . ASP A 1 72 ? 6.777 8.648 13.536 1.00 92.44 72 ASP A C 1
ATOM 554 O O . ASP A 1 72 ? 6.380 7.866 12.677 1.00 92.44 72 ASP A O 1
ATOM 558 N N . ARG A 1 73 ? 6.969 9.942 13.259 1.00 87.19 73 ARG A N 1
ATOM 559 C CA . ARG A 1 73 ? 6.704 10.557 11.945 1.00 87.19 73 ARG A CA 1
ATOM 560 C C . ARG A 1 73 ? 7.518 9.975 10.780 1.00 87.19 73 ARG A C 1
ATOM 562 O O . ARG A 1 73 ? 7.298 10.380 9.640 1.00 87.19 73 ARG A O 1
ATOM 569 N N . PHE A 1 74 ? 8.528 9.152 11.059 1.00 91.38 74 PHE A N 1
ATOM 570 C CA . PHE A 1 74 ? 9.342 8.473 10.050 1.00 91.38 74 PHE A CA 1
ATOM 571 C C . PHE A 1 74 ? 8.838 7.063 9.718 1.00 91.38 74 PHE A C 1
ATOM 573 O O . PHE A 1 74 ? 9.449 6.386 8.888 1.00 91.38 74 PHE A O 1
ATOM 580 N N . VAL A 1 75 ? 7.764 6.620 10.376 1.00 92.00 75 VAL A N 1
ATOM 581 C CA . VAL A 1 75 ? 7.136 5.317 10.176 1.00 92.00 75 VAL A CA 1
ATOM 582 C C . VAL A 1 75 ? 5.818 5.502 9.429 1.00 92.00 75 VAL A C 1
ATOM 584 O O . VAL A 1 75 ? 5.003 6.361 9.759 1.00 92.00 75 VAL A O 1
ATOM 587 N N . VAL A 1 76 ? 5.603 4.672 8.413 1.00 92.69 76 VAL A N 1
ATOM 588 C CA . VAL A 1 76 ? 4.329 4.552 7.697 1.00 92.69 76 VAL A CA 1
ATOM 589 C C . VAL A 1 76 ? 3.771 3.157 7.974 1.00 92.69 76 VAL A C 1
ATOM 591 O O . VAL A 1 76 ? 4.009 2.250 7.185 1.00 92.69 76 VAL A O 1
ATOM 594 N N . PRO A 1 77 ? 3.032 2.951 9.076 1.00 90.19 77 PRO A N 1
ATOM 595 C CA . PRO A 1 77 ? 2.716 1.608 9.559 1.00 90.19 77 PRO A CA 1
ATOM 596 C C . PRO A 1 77 ? 1.924 0.792 8.530 1.00 90.19 77 PRO A C 1
ATOM 598 O O . PRO A 1 77 ? 2.187 -0.387 8.312 1.00 90.19 77 PRO A O 1
ATOM 601 N N . ILE A 1 78 ? 0.979 1.421 7.834 1.00 90.56 78 ILE A N 1
ATOM 602 C CA . ILE A 1 78 ? 0.228 0.769 6.764 1.00 90.56 78 ILE A CA 1
ATOM 603 C C . ILE A 1 78 ? 0.319 1.615 5.501 1.00 90.56 78 ILE A C 1
ATOM 605 O O . ILE A 1 78 ? -0.117 2.766 5.471 1.00 90.56 78 ILE A O 1
ATOM 609 N N . LEU A 1 79 ? 0.852 1.019 4.434 1.00 91.31 79 LEU A N 1
ATOM 610 C CA . LEU A 1 79 ? 0.809 1.590 3.094 1.00 91.31 79 LEU A CA 1
ATOM 611 C C . LEU A 1 79 ? -0.419 1.049 2.357 1.00 91.31 79 LEU A C 1
ATOM 613 O O . LEU A 1 79 ? -0.412 -0.095 1.905 1.00 91.31 79 LEU A O 1
ATOM 617 N N . LEU A 1 80 ? -1.466 1.864 2.228 1.00 90.56 80 LEU A N 1
ATOM 618 C CA . LEU A 1 80 ? -2.653 1.510 1.450 1.00 90.56 80 LEU A CA 1
ATOM 619 C C . LEU A 1 80 ? -2.435 1.838 -0.033 1.00 90.56 80 LEU A C 1
ATOM 621 O O . LEU A 1 80 ? -2.170 2.983 -0.396 1.00 90.56 80 LEU A O 1
ATOM 625 N N . LEU A 1 81 ? -2.560 0.824 -0.880 1.00 89.19 81 LEU A N 1
ATOM 626 C CA . LEU A 1 81 ? -2.468 0.894 -2.331 1.00 89.19 81 LEU A CA 1
ATOM 627 C C . LEU A 1 81 ? -3.788 0.437 -2.942 1.00 89.19 81 LEU A C 1
ATOM 629 O O . LEU A 1 81 ? -4.433 -0.483 -2.445 1.00 89.19 81 LEU A O 1
ATOM 633 N N . GLU A 1 82 ? -4.147 1.037 -4.067 1.00 85.56 82 GLU A N 1
ATOM 634 C CA . GLU A 1 82 ? -5.253 0.589 -4.906 1.00 85.56 82 GLU A CA 1
ATOM 635 C C . GLU A 1 82 ? -4.668 0.286 -6.291 1.00 85.56 82 GLU A C 1
ATOM 637 O O . GLU A 1 82 ? -4.456 1.211 -7.083 1.00 85.56 82 GLU A O 1
ATOM 642 N N . PRO A 1 83 ? -4.322 -0.975 -6.610 1.00 80.69 83 PRO A N 1
ATOM 643 C CA . PRO A 1 83 ? -3.830 -1.342 -7.927 1.00 80.69 83 PRO A CA 1
ATOM 644 C C . PRO A 1 83 ? -4.851 -0.920 -8.984 1.00 80.69 83 PRO A C 1
ATOM 646 O O . PRO A 1 83 ? -5.985 -1.393 -9.003 1.00 80.69 83 PRO A O 1
ATOM 649 N N . ILE A 1 84 ? -4.477 0.016 -9.852 1.00 72.06 84 ILE A N 1
ATOM 650 C CA . ILE A 1 84 ? -5.376 0.542 -10.881 1.00 72.06 84 ILE A CA 1
ATOM 651 C C . ILE A 1 84 ? -5.257 -0.384 -12.094 1.00 72.06 84 ILE A C 1
ATOM 653 O O . ILE A 1 84 ? -4.129 -0.634 -12.529 1.00 72.06 84 ILE A O 1
ATOM 657 N N . PRO A 1 85 ? -6.367 -0.900 -12.654 1.00 67.00 85 PRO A N 1
ATOM 658 C CA . PRO A 1 85 ? -6.293 -1.683 -13.874 1.00 67.00 85 PRO A CA 1
ATOM 659 C C . PRO A 1 85 ? -5.710 -0.806 -14.991 1.00 67.00 85 PRO A C 1
ATOM 661 O O . PRO A 1 85 ? -6.037 0.382 -15.085 1.00 67.00 85 PRO A O 1
ATOM 664 N N . PRO A 1 86 ? -4.827 -1.346 -15.836 1.00 64.38 86 PRO A N 1
ATOM 665 C CA . PRO A 1 86 ? -4.325 -0.590 -16.972 1.00 64.38 86 PRO A CA 1
ATOM 666 C C . PRO A 1 86 ? -5.471 -0.258 -17.941 1.00 64.38 86 PRO A C 1
ATOM 668 O O . PRO A 1 86 ? -6.396 -1.046 -18.127 1.00 64.38 86 PRO A O 1
ATOM 671 N N . ASP A 1 87 ? -5.381 0.894 -18.613 1.00 63.47 87 ASP A N 1
ATOM 672 C CA . ASP A 1 87 ? -6.359 1.283 -19.643 1.00 63.47 87 ASP A CA 1
ATOM 673 C C . ASP A 1 87 ? -6.321 0.318 -20.849 1.00 63.47 87 ASP A C 1
ATOM 675 O O . ASP A 1 87 ? -7.305 0.173 -21.573 1.00 63.47 87 ASP A O 1
ATOM 679 N N . GLN A 1 88 ? -5.171 -0.333 -21.076 1.00 56.59 88 GLN A N 1
ATOM 680 C CA . GLN A 1 88 ? -4.950 -1.375 -22.081 1.00 56.59 88 GLN A CA 1
ATOM 681 C C . GLN A 1 88 ? -3.894 -2.376 -21.592 1.00 56.59 88 GLN A C 1
ATOM 683 O O . GLN A 1 88 ? -2.849 -1.967 -21.086 1.00 56.59 88 GLN A O 1
ATOM 688 N N . GLY A 1 89 ? -4.120 -3.671 -21.824 1.00 62.03 89 GLY A N 1
ATOM 689 C CA . GLY A 1 89 ? -3.189 -4.741 -21.443 1.00 62.03 89 GLY A CA 1
ATOM 690 C C . GLY A 1 89 ? -3.409 -5.231 -20.014 1.00 62.03 89 GLY A C 1
ATOM 691 O O . GLY A 1 89 ? -4.489 -5.041 -19.463 1.00 62.03 89 GLY A O 1
ATOM 692 N N . ALA A 1 90 ? -2.408 -5.884 -19.426 1.00 60.69 90 ALA A N 1
ATOM 693 C CA . ALA A 1 90 ? -2.492 -6.337 -18.041 1.00 60.69 90 ALA A CA 1
ATOM 694 C C . ALA A 1 90 ? -1.594 -5.543 -17.105 1.00 60.69 90 ALA A C 1
ATOM 696 O O . ALA A 1 90 ? -0.764 -4.737 -17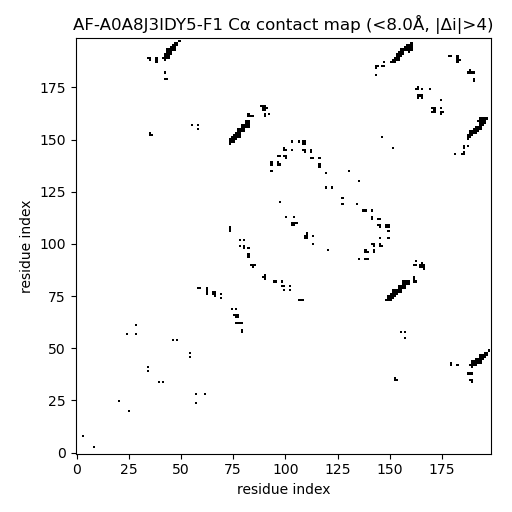.532 1.00 60.69 90 ALA A O 1
ATOM 697 N N . TYR A 1 91 ? -1.839 -5.733 -15.815 1.00 64.12 91 TYR A N 1
ATOM 698 C CA . TYR A 1 91 ? -1.200 -4.960 -14.773 1.00 64.12 91 TYR A CA 1
ATOM 699 C C . TYR A 1 91 ? 0.306 -5.240 -14.753 1.00 64.12 91 TYR A C 1
ATOM 701 O O . TYR A 1 91 ? 0.746 -6.380 -14.587 1.00 64.12 91 TYR A O 1
ATOM 709 N N . LEU A 1 92 ? 1.113 -4.192 -14.923 1.00 73.38 92 LEU A N 1
ATOM 710 C CA . LEU A 1 92 ? 2.562 -4.329 -14.909 1.00 73.38 92 LEU A CA 1
ATOM 711 C C . LEU A 1 92 ? 3.063 -4.248 -13.467 1.00 73.38 92 LEU A C 1
ATOM 713 O O . LEU A 1 92 ? 2.704 -3.341 -12.720 1.00 73.38 92 LEU A O 1
ATOM 717 N N . ARG A 1 93 ? 4.012 -5.116 -13.096 1.00 81.88 93 ARG A N 1
ATOM 718 C CA . ARG A 1 93 ? 4.765 -4.995 -11.826 1.00 81.88 93 ARG A CA 1
ATOM 719 C C . ARG A 1 93 ? 5.365 -3.595 -11.640 1.00 81.88 93 ARG A C 1
ATOM 721 O O . ARG A 1 93 ? 5.531 -3.122 -10.521 1.00 81.88 93 ARG A O 1
ATOM 728 N N . LEU A 1 94 ? 5.671 -2.923 -12.752 1.00 82.00 94 LEU A N 1
ATOM 729 C CA . LEU A 1 94 ? 6.126 -1.540 -12.777 1.00 82.00 94 LEU A CA 1
ATOM 730 C C . LEU A 1 94 ? 5.097 -0.557 -12.197 1.00 82.00 94 LEU A C 1
ATOM 732 O O . LEU A 1 94 ? 5.493 0.359 -11.479 1.00 82.00 94 LEU A O 1
ATOM 736 N N . ASP A 1 95 ? 3.806 -0.743 -12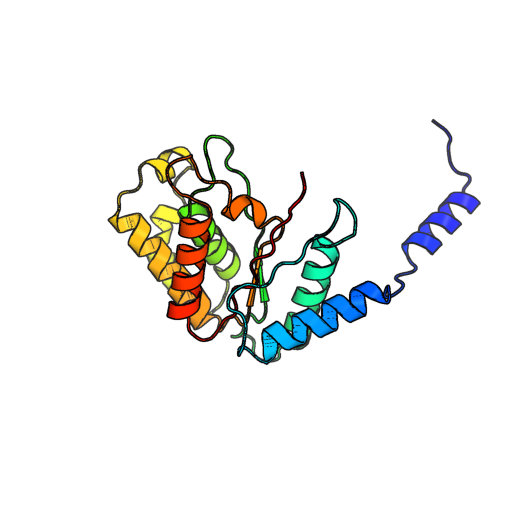.476 1.00 83.00 95 ASP A N 1
ATOM 737 C CA . ASP A 1 95 ? 2.747 0.119 -11.945 1.00 83.00 95 ASP A CA 1
ATOM 738 C C . ASP A 1 95 ? 2.641 -0.021 -10.423 1.00 83.00 95 ASP A C 1
ATOM 740 O O . ASP A 1 95 ? 2.436 0.973 -9.730 1.00 83.00 95 ASP A O 1
ATOM 744 N N . TYR A 1 96 ? 2.896 -1.215 -9.883 1.00 86.19 96 TYR A N 1
ATOM 745 C CA . TYR A 1 96 ? 2.969 -1.434 -8.437 1.00 86.19 96 TYR A CA 1
ATOM 746 C C . TYR A 1 96 ? 4.113 -0.653 -7.788 1.00 86.19 96 TYR A C 1
ATOM 748 O O . TYR A 1 96 ? 3.914 0.058 -6.803 1.00 86.19 96 TYR A O 1
ATOM 756 N N . TYR A 1 97 ? 5.316 -0.725 -8.367 1.00 89.81 97 TYR A N 1
ATOM 757 C CA . TYR A 1 97 ? 6.457 0.060 -7.888 1.00 89.81 97 TYR A CA 1
ATOM 758 C C . TYR A 1 97 ? 6.200 1.559 -7.993 1.00 89.81 97 TYR A C 1
ATOM 760 O O . TYR A 1 97 ? 6.536 2.308 -7.079 1.00 89.81 97 TYR A O 1
ATOM 768 N N . TRP A 1 98 ? 5.579 1.991 -9.090 1.00 89.94 98 TRP A N 1
ATOM 769 C CA . TRP A 1 98 ? 5.199 3.381 -9.291 1.00 89.94 98 TRP A CA 1
ATOM 770 C C . TRP A 1 98 ? 4.235 3.853 -8.199 1.00 89.94 98 TRP A C 1
ATOM 772 O O . TRP A 1 98 ? 4.480 4.901 -7.612 1.00 89.94 98 TRP A O 1
ATOM 782 N N . GLN A 1 99 ? 3.203 3.070 -7.867 1.00 90.44 99 GLN A N 1
ATOM 783 C CA . GLN A 1 99 ? 2.256 3.411 -6.802 1.00 90.44 99 GLN A CA 1
ATOM 784 C C . GLN A 1 99 ? 2.931 3.513 -5.431 1.00 90.44 99 GLN A C 1
ATOM 786 O O . GLN A 1 99 ? 2.693 4.482 -4.720 1.00 90.44 99 GLN A O 1
ATOM 791 N N . ILE A 1 100 ? 3.820 2.578 -5.075 1.00 92.81 100 ILE A N 1
ATOM 792 C CA . ILE A 1 100 ? 4.580 2.656 -3.815 1.00 92.81 100 ILE A CA 1
ATOM 793 C C . ILE A 1 100 ? 5.355 3.975 -3.733 1.00 92.81 100 ILE A C 1
ATOM 795 O O . ILE A 1 100 ? 5.295 4.681 -2.725 1.00 92.81 100 ILE A O 1
ATOM 799 N N . ILE A 1 101 ? 6.087 4.306 -4.799 1.00 94.50 101 ILE A N 1
ATOM 800 C CA . ILE A 1 101 ? 6.924 5.507 -4.849 1.00 94.50 101 ILE A CA 1
ATOM 801 C C . ILE A 1 101 ? 6.055 6.764 -4.816 1.00 94.50 101 ILE A C 1
ATOM 803 O O . ILE A 1 101 ? 6.392 7.703 -4.102 1.00 94.50 101 ILE A O 1
ATOM 807 N N . ASP A 1 102 ? 4.946 6.787 -5.558 1.00 93.50 102 ASP A N 1
ATOM 808 C CA . ASP A 1 102 ? 4.044 7.936 -5.616 1.00 93.50 102 ASP A CA 1
ATOM 809 C C . ASP A 1 102 ? 3.359 8.201 -4.270 1.00 93.50 102 ASP A C 1
ATOM 811 O O . ASP A 1 102 ? 3.302 9.352 -3.837 1.00 93.50 102 ASP A O 1
ATOM 815 N N . THR A 1 103 ? 2.925 7.152 -3.565 1.00 94.06 103 THR A N 1
ATOM 816 C CA . THR A 1 103 ? 2.313 7.274 -2.234 1.00 94.06 103 THR A CA 1
ATOM 817 C C . THR A 1 103 ? 3.321 7.745 -1.182 1.00 94.06 103 THR A C 1
ATOM 819 O O . THR A 1 103 ? 2.977 8.536 -0.306 1.00 94.06 103 THR A O 1
ATOM 822 N N . LEU A 1 104 ? 4.585 7.318 -1.275 1.00 94.81 104 LEU A N 1
ATOM 823 C CA . LEU A 1 104 ? 5.640 7.677 -0.318 1.00 94.81 104 LEU A CA 1
ATOM 824 C C . LEU A 1 104 ? 6.459 8.919 -0.715 1.00 94.81 104 LEU A C 1
ATOM 826 O O . LEU A 1 104 ? 7.386 9.286 0.007 1.00 94.81 104 LEU A O 1
ATOM 830 N N . LYS A 1 105 ? 6.157 9.590 -1.836 1.00 94.19 105 LYS A N 1
ATOM 831 C CA . LYS A 1 105 ? 7.039 10.628 -2.412 1.00 94.19 105 LYS A CA 1
ATOM 832 C C . LYS A 1 105 ? 7.294 11.838 -1.511 1.00 94.19 105 LYS A C 1
ATOM 834 O O . LYS A 1 105 ? 8.365 12.438 -1.585 1.00 94.19 105 LYS A O 1
ATOM 839 N N . GLU A 1 106 ? 6.331 12.175 -0.655 1.00 92.88 106 GLU A N 1
ATOM 840 C CA . GLU A 1 106 ? 6.438 13.288 0.297 1.00 92.88 106 GLU A CA 1
ATOM 841 C C . GLU A 1 106 ? 7.056 12.869 1.640 1.00 92.88 106 GLU A C 1
ATOM 843 O O . GLU A 1 106 ? 7.345 13.721 2.482 1.00 92.88 106 GLU A O 1
ATOM 848 N N . HIS A 1 107 ? 7.300 11.572 1.855 1.00 94.12 107 HIS A N 1
ATOM 849 C CA . HIS A 1 107 ? 7.923 11.091 3.080 1.00 94.12 107 HIS A CA 1
ATOM 850 C C . HIS A 1 107 ? 9.371 11.590 3.176 1.00 94.12 107 HIS A C 1
ATOM 852 O O . HIS A 1 107 ? 10.166 11.444 2.241 1.00 94.12 107 HIS A O 1
ATOM 858 N N . VAL A 1 108 ? 9.740 12.143 4.337 1.00 92.06 108 VAL A N 1
ATOM 859 C CA . VAL A 1 108 ? 11.005 12.874 4.546 1.00 92.06 108 VAL A CA 1
ATOM 860 C C . VAL A 1 108 ? 12.229 12.041 4.157 1.00 92.06 108 VAL A C 1
ATOM 862 O O . VAL A 1 108 ? 13.144 12.551 3.518 1.00 92.06 108 VAL A O 1
ATOM 865 N N . LEU A 1 109 ? 12.229 10.746 4.488 1.00 92.06 109 LEU A N 1
ATOM 866 C CA . LEU A 1 109 ? 13.351 9.841 4.205 1.00 92.06 109 LEU A CA 1
ATOM 867 C C . LEU A 1 109 ? 13.340 9.262 2.777 1.00 92.06 109 LEU A C 1
ATOM 869 O O . LEU A 1 109 ? 14.337 8.687 2.332 1.00 92.06 109 LEU A O 1
ATOM 873 N N . VAL A 1 110 ? 12.227 9.406 2.052 1.00 93.62 110 VAL A N 1
ATOM 874 C CA . VAL A 1 110 ? 12.030 8.845 0.703 1.00 93.62 110 VAL A CA 1
ATOM 875 C C . VAL A 1 110 ? 12.231 9.898 -0.380 1.00 93.62 110 VAL A C 1
ATOM 877 O O . VAL A 1 110 ? 12.710 9.562 -1.460 1.00 93.62 110 VAL A O 1
ATOM 880 N N . LYS A 1 111 ? 11.945 11.172 -0.096 1.00 91.75 111 LYS A N 1
ATOM 881 C CA . LYS A 1 111 ? 11.966 12.272 -1.071 1.00 91.75 111 LYS A CA 1
ATOM 882 C C . LYS A 1 111 ? 13.227 12.321 -1.945 1.00 91.75 111 LYS A C 1
ATOM 884 O O . LYS A 1 111 ? 13.135 12.508 -3.156 1.00 91.75 111 LYS A O 1
ATOM 889 N N . GLU A 1 112 ? 14.403 12.095 -1.361 1.00 89.19 112 GLU A N 1
ATOM 890 C CA . GLU A 1 112 ? 15.674 12.071 -2.101 1.00 89.19 112 GLU A CA 1
ATOM 891 C C . GLU A 1 112 ? 15.801 10.871 -3.058 1.00 89.19 112 GLU A C 1
ATOM 893 O O . GLU A 1 112 ? 16.379 11.000 -4.138 1.00 89.19 112 GLU A O 1
ATOM 898 N N . LEU A 1 113 ? 15.226 9.712 -2.710 1.00 91.06 113 LEU A N 1
ATOM 899 C CA . LEU A 1 113 ? 15.221 8.524 -3.571 1.00 91.06 113 LEU A CA 1
ATOM 900 C C . LEU A 1 113 ? 14.412 8.759 -4.847 1.00 91.06 113 LEU A C 1
ATOM 902 O O . LEU A 1 113 ? 14.830 8.327 -5.926 1.00 91.06 113 LEU A O 1
ATOM 906 N N . VAL A 1 114 ? 13.282 9.465 -4.733 1.00 90.38 114 VAL A N 1
ATOM 907 C CA . VAL A 1 114 ? 12.374 9.744 -5.857 1.00 90.38 114 VAL A CA 1
ATOM 908 C C . VAL A 1 114 ? 13.098 10.499 -6.971 1.00 90.38 114 VAL A C 1
ATOM 910 O O . VAL A 1 114 ? 12.892 10.205 -8.148 1.00 90.38 114 VAL A O 1
ATOM 913 N N . GLY A 1 115 ? 14.021 11.402 -6.619 1.00 87.88 115 GLY A N 1
ATOM 914 C CA . GLY A 1 115 ? 14.828 12.149 -7.588 1.00 87.88 115 GLY A CA 1
ATOM 915 C C . GLY A 1 115 ? 15.595 11.250 -8.564 1.00 87.88 115 GLY A C 1
ATOM 916 O O . GLY A 1 115 ? 15.714 11.572 -9.745 1.00 87.88 115 GLY A O 1
ATOM 917 N N . SER A 1 116 ? 16.039 10.071 -8.115 1.00 87.88 116 SER A N 1
ATOM 918 C CA . SER A 1 116 ? 16.795 9.133 -8.954 1.00 87.88 116 SER A CA 1
ATOM 919 C C . SER A 1 116 ? 15.962 8.499 -10.078 1.00 87.88 116 SER A C 1
ATOM 921 O O . SER A 1 116 ? 16.525 8.097 -11.102 1.00 87.88 116 SER A O 1
ATOM 923 N N . VAL A 1 117 ? 14.636 8.443 -9.918 1.00 90.88 117 VAL A N 1
ATOM 924 C CA . VAL A 1 117 ? 13.672 7.845 -10.860 1.00 90.88 117 VAL A CA 1
ATOM 925 C C . VAL A 1 117 ? 12.637 8.849 -11.368 1.00 90.88 117 VAL A C 1
ATOM 927 O O . VAL A 1 117 ? 11.715 8.469 -12.082 1.00 90.88 117 VAL A O 1
ATOM 930 N N . ALA A 1 118 ? 12.799 10.142 -11.074 1.00 88.12 118 ALA A N 1
ATOM 931 C CA . ALA A 1 118 ? 11.837 11.180 -11.447 1.00 88.12 118 ALA A CA 1
ATOM 932 C C . ALA A 1 118 ? 11.522 11.189 -12.955 1.00 88.12 118 ALA A C 1
ATOM 934 O O . ALA A 1 118 ? 10.364 11.305 -13.339 1.00 88.12 118 ALA A O 1
ATOM 935 N N . HIS A 1 119 ? 12.534 10.980 -13.804 1.00 84.75 119 HIS A N 1
ATOM 936 C CA . HIS A 1 119 ? 12.383 10.869 -15.262 1.00 84.75 119 HIS A CA 1
ATOM 937 C C . HIS A 1 119 ? 11.511 9.681 -15.713 1.00 84.75 119 HIS A C 1
ATOM 939 O O . HIS A 1 119 ? 10.869 9.757 -16.756 1.00 84.75 119 HIS A O 1
ATOM 945 N N . ILE A 1 120 ? 11.467 8.598 -14.930 1.00 85.38 120 ILE A N 1
ATOM 946 C CA . ILE A 1 120 ? 10.607 7.432 -15.176 1.00 85.38 120 ILE A CA 1
ATOM 947 C C . ILE A 1 120 ? 9.188 7.729 -14.680 1.00 85.38 120 ILE A C 1
ATOM 949 O O . ILE A 1 120 ? 8.210 7.441 -15.366 1.00 85.38 120 ILE A O 1
ATOM 953 N N . MET A 1 121 ? 9.071 8.360 -13.507 1.00 83.62 121 MET A N 1
ATOM 954 C CA . MET A 1 121 ? 7.786 8.706 -12.889 1.00 83.62 121 MET A CA 1
ATOM 955 C C . MET A 1 121 ? 6.964 9.681 -13.742 1.00 83.62 121 MET A C 1
ATOM 957 O O . MET A 1 121 ? 5.741 9.545 -13.811 1.00 83.62 121 MET A O 1
ATOM 961 N N . THR A 1 122 ? 7.628 10.631 -14.410 1.00 84.06 122 THR A N 1
ATOM 962 C CA . THR A 1 122 ? 6.998 11.630 -15.289 1.00 84.06 122 THR A CA 1
ATOM 963 C C . THR A 1 122 ? 6.753 11.129 -16.712 1.00 84.06 122 THR A C 1
ATOM 965 O O . THR A 1 122 ? 6.086 11.813 -17.491 1.00 84.06 122 THR A O 1
ATOM 968 N N . ALA A 1 123 ? 7.246 9.938 -17.067 1.00 78.69 123 ALA A N 1
ATOM 969 C CA . ALA A 1 123 ? 7.045 9.381 -18.394 1.00 78.69 123 ALA A CA 1
ATOM 970 C C . ALA A 1 123 ? 5.552 9.069 -18.637 1.00 78.69 123 ALA A C 1
ATOM 972 O O . ALA A 1 123 ? 4.894 8.454 -17.780 1.00 78.69 123 ALA A O 1
ATOM 973 N N . PRO A 1 124 ? 4.999 9.441 -19.808 1.00 73.06 124 PRO A N 1
ATOM 974 C CA . PRO A 1 124 ? 3.621 9.113 -20.155 1.00 73.06 124 PRO A CA 1
ATOM 975 C C . PRO A 1 124 ? 3.438 7.590 -20.227 1.00 73.06 124 PRO A C 1
ATOM 977 O O . PRO A 1 124 ? 4.343 6.879 -20.664 1.00 73.06 124 PRO A O 1
ATOM 980 N N . LYS A 1 125 ? 2.257 7.076 -19.845 1.00 67.06 125 LYS A N 1
ATOM 981 C CA . LYS A 1 125 ? 1.934 5.630 -19.837 1.00 67.06 125 LYS A CA 1
ATOM 982 C C . LYS A 1 125 ? 2.439 4.842 -21.071 1.00 67.06 125 LYS A C 1
ATOM 984 O O . LYS A 1 125 ? 3.109 3.834 -20.866 1.00 67.06 125 LYS A O 1
ATOM 989 N N . PRO A 1 126 ? 2.240 5.284 -22.333 1.00 67.31 126 PRO A N 1
ATOM 990 C CA . PRO A 1 126 ? 2.740 4.549 -23.505 1.00 67.31 126 PRO A CA 1
ATOM 991 C C . PRO A 1 126 ? 4.274 4.484 -23.614 1.00 67.31 126 PRO A C 1
ATOM 993 O O . PRO A 1 126 ? 4.804 3.596 -24.279 1.00 67.31 126 PRO A O 1
ATOM 996 N N . ALA A 1 127 ? 5.002 5.407 -22.981 1.00 69.12 127 ALA A N 1
ATOM 997 C CA . ALA A 1 127 ? 6.459 5.351 -22.894 1.00 69.12 127 ALA A CA 1
ATOM 998 C C . ALA A 1 127 ? 6.935 4.376 -21.804 1.00 69.12 127 ALA A C 1
ATOM 1000 O O . ALA A 1 127 ? 8.016 3.811 -21.940 1.00 69.12 127 ALA A O 1
ATOM 1001 N N . ARG A 1 128 ? 6.118 4.111 -20.770 1.00 68.62 128 ARG A N 1
ATOM 1002 C CA . ARG A 1 128 ? 6.456 3.166 -19.689 1.00 68.62 128 ARG A CA 1
ATOM 1003 C C . ARG A 1 128 ? 6.576 1.729 -20.187 1.00 68.62 128 ARG A C 1
ATOM 1005 O O . ARG A 1 128 ? 7.508 1.030 -19.811 1.00 68.62 128 ARG A O 1
ATOM 1012 N N . ALA A 1 129 ? 5.702 1.324 -21.107 1.00 65.94 129 ALA A N 1
ATOM 1013 C CA . ALA A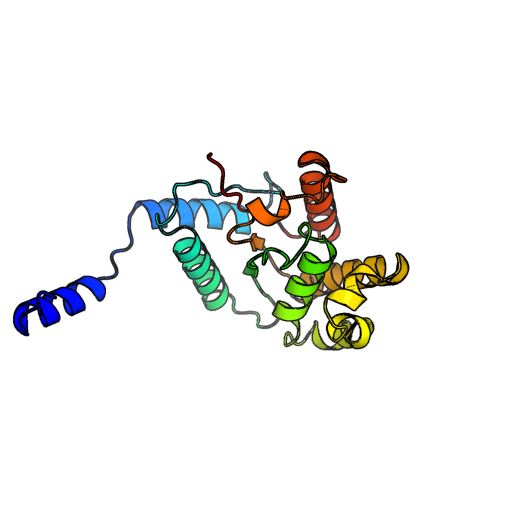 1 129 ? 5.772 0.012 -21.755 1.00 65.94 129 ALA A CA 1
ATOM 1014 C C . ALA A 1 129 ? 7.057 -0.194 -22.587 1.00 65.94 129 ALA A C 1
ATOM 1016 O O . ALA A 1 129 ? 7.389 -1.320 -22.937 1.00 65.94 129 ALA A O 1
ATOM 1017 N N . LYS A 1 130 ? 7.782 0.889 -22.907 1.00 71.88 130 LYS A N 1
ATOM 1018 C CA . LYS A 1 130 ? 9.045 0.867 -23.662 1.00 71.88 130 LYS A CA 1
ATOM 1019 C C . LYS A 1 130 ? 10.283 0.997 -22.770 1.00 71.88 130 LYS A C 1
ATOM 1021 O O . LYS A 1 130 ? 11.390 1.066 -23.299 1.00 71.88 130 LYS A O 1
ATOM 1026 N N . LEU A 1 131 ? 10.108 1.075 -21.450 1.00 77.06 131 LEU A N 1
ATOM 1027 C CA . LEU A 1 131 ? 11.226 1.159 -20.514 1.00 77.06 131 LEU A CA 1
ATOM 1028 C C . LEU A 1 131 ? 12.066 -0.111 -20.585 1.00 77.06 131 LEU A C 1
ATOM 1030 O O . LEU A 1 131 ? 11.534 -1.222 -20.626 1.00 77.06 131 LEU A O 1
ATOM 1034 N N . GLY A 1 132 ? 13.384 0.070 -20.588 1.00 79.88 132 GLY A N 1
ATOM 1035 C CA . GLY A 1 132 ? 14.320 -1.041 -20.645 1.00 79.88 132 GLY A CA 1
ATOM 1036 C C . GLY A 1 132 ? 14.434 -1.757 -19.302 1.00 79.88 132 GLY A C 1
ATOM 1037 O O . GLY A 1 132 ? 14.087 -1.226 -18.249 1.00 79.88 132 GLY A O 1
ATOM 1038 N N . THR A 1 133 ? 15.018 -2.952 -19.319 1.00 81.50 133 THR A N 1
ATOM 1039 C CA . THR A 1 133 ? 15.257 -3.775 -18.124 1.00 81.50 133 THR A CA 1
ATOM 1040 C C . THR A 1 133 ? 15.964 -3.017 -16.989 1.00 81.50 133 THR A C 1
ATOM 1042 O O . THR A 1 133 ? 15.665 -3.230 -15.816 1.00 81.50 133 THR A O 1
ATOM 1045 N N . ILE A 1 134 ? 16.880 -2.100 -17.320 1.00 85.19 134 ILE A N 1
ATOM 1046 C CA . ILE A 1 134 ? 17.607 -1.279 -16.337 1.00 85.19 134 ILE A CA 1
ATOM 1047 C C . ILE A 1 134 ? 16.652 -0.356 -15.566 1.00 85.19 134 ILE A C 1
ATOM 1049 O O . ILE A 1 134 ? 16.743 -0.266 -14.341 1.00 85.19 134 ILE A O 1
ATOM 1053 N N . ASP A 1 135 ? 15.712 0.287 -16.257 1.00 86.31 135 ASP A N 1
ATOM 1054 C CA . ASP A 1 135 ? 14.733 1.190 -15.643 1.00 86.31 135 ASP A CA 1
ATOM 1055 C C . ASP A 1 135 ? 13.792 0.428 -14.707 1.00 86.31 135 ASP A C 1
ATOM 1057 O O . ASP A 1 135 ? 13.480 0.897 -13.612 1.00 86.31 135 ASP A O 1
ATOM 1061 N N . TRP A 1 136 ? 13.405 -0.791 -15.096 1.00 84.81 136 TRP A N 1
ATOM 1062 C CA . TRP A 1 136 ? 12.599 -1.685 -14.265 1.00 84.81 136 TRP A CA 1
ATOM 1063 C C . TRP A 1 136 ? 13.317 -2.058 -12.968 1.00 84.81 136 TRP A C 1
ATOM 1065 O O . TRP A 1 136 ? 12.734 -1.957 -11.886 1.00 84.81 136 TRP A O 1
ATOM 1075 N N . PHE A 1 137 ? 14.593 -2.449 -13.056 1.00 87.25 137 PHE A N 1
ATOM 1076 C CA . PHE A 1 137 ? 15.399 -2.748 -11.872 1.00 87.25 137 PHE A CA 1
ATOM 1077 C C . PHE A 1 137 ? 15.557 -1.529 -10.967 1.00 87.25 137 PHE A C 1
ATOM 1079 O O . PHE A 1 137 ? 15.444 -1.655 -9.747 1.00 87.25 137 PHE A O 1
ATOM 1086 N N . LYS A 1 138 ? 15.760 -0.345 -11.549 1.00 91.12 138 LYS A N 1
ATOM 1087 C CA . LYS A 1 138 ? 15.899 0.899 -10.791 1.00 91.12 138 LYS A CA 1
ATOM 1088 C C . LYS A 1 138 ? 14.607 1.277 -10.067 1.00 91.12 138 LYS A C 1
ATOM 1090 O O . LYS A 1 138 ? 14.653 1.618 -8.889 1.00 91.12 138 LYS A O 1
ATOM 1095 N N . MET A 1 139 ? 13.459 1.155 -10.732 1.00 90.62 139 MET A N 1
ATOM 1096 C CA . MET A 1 139 ? 12.141 1.375 -10.128 1.00 90.62 139 MET A CA 1
ATOM 1097 C C . MET A 1 139 ? 11.875 0.408 -8.976 1.00 90.62 139 MET A C 1
ATOM 1099 O O . MET A 1 139 ? 11.489 0.843 -7.893 1.00 90.62 139 MET A O 1
ATOM 1103 N N . ARG A 1 140 ? 12.162 -0.886 -9.169 1.00 90.69 140 ARG A N 1
ATOM 1104 C CA . ARG A 1 140 ? 12.076 -1.887 -8.099 1.00 90.69 140 ARG A CA 1
ATOM 1105 C C . ARG A 1 140 ? 12.953 -1.508 -6.909 1.00 90.69 140 ARG A C 1
ATOM 1107 O O . ARG A 1 140 ? 12.479 -1.511 -5.779 1.00 90.69 140 ARG A O 1
ATOM 1114 N N . GLN A 1 141 ? 14.217 -1.171 -7.156 1.00 91.81 141 GLN A N 1
ATOM 1115 C CA . GLN A 1 141 ? 15.165 -0.828 -6.099 1.00 91.81 141 GLN A CA 1
ATOM 1116 C C . GLN A 1 141 ? 14.716 0.411 -5.315 1.00 91.81 141 GLN A C 1
ATOM 1118 O O . GLN A 1 141 ? 14.810 0.423 -4.090 1.00 91.81 141 GLN A O 1
ATOM 1123 N N . VAL A 1 142 ? 14.212 1.444 -5.996 1.00 94.31 142 VAL A N 1
ATOM 1124 C CA . VAL A 1 142 ? 13.699 2.643 -5.324 1.00 94.31 142 VAL A CA 1
ATOM 1125 C C . VAL A 1 142 ? 12.443 2.337 -4.515 1.00 94.31 142 VAL A C 1
ATOM 1127 O O . VAL A 1 142 ? 12.350 2.813 -3.388 1.00 94.31 142 VAL A O 1
ATOM 1130 N N . ALA A 1 143 ? 11.524 1.515 -5.025 1.00 93.62 143 ALA A N 1
ATOM 1131 C CA . ALA A 1 143 ? 10.350 1.088 -4.267 1.00 93.62 143 ALA A CA 1
ATOM 1132 C C . ALA A 1 143 ? 10.741 0.288 -3.009 1.00 93.62 143 ALA A C 1
ATOM 1134 O O . ALA A 1 143 ? 10.261 0.593 -1.922 1.00 93.62 143 ALA A O 1
ATOM 1135 N N . GLU A 1 144 ? 11.669 -0.671 -3.122 1.00 92.19 144 GLU A N 1
ATOM 1136 C CA . GLU A 1 144 ? 12.200 -1.430 -1.976 1.00 92.19 144 GLU A CA 1
ATOM 1137 C C . GLU A 1 144 ? 12.816 -0.499 -0.921 1.00 92.19 144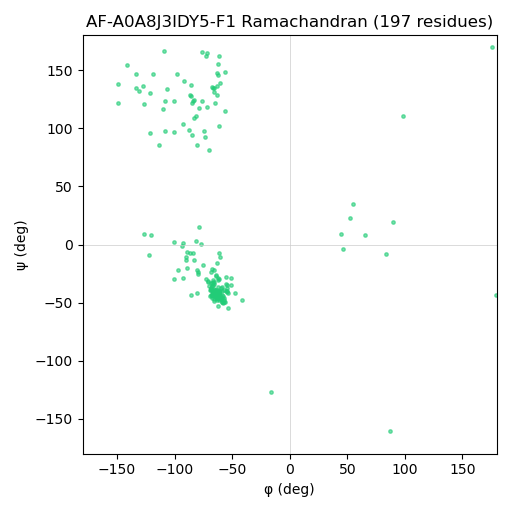 GLU A C 1
ATOM 1139 O O . GLU A 1 144 ? 12.500 -0.590 0.263 1.00 92.19 144 GLU A O 1
ATOM 1144 N N . GLN A 1 145 ? 13.659 0.445 -1.349 1.00 93.56 145 GLN A N 1
ATOM 1145 C CA . GLN A 1 145 ? 14.281 1.413 -0.445 1.00 93.56 145 GLN A CA 1
ATOM 1146 C C . GLN A 1 145 ? 13.271 2.394 0.157 1.00 93.56 145 GLN A C 1
ATOM 1148 O O . GLN A 1 145 ? 13.439 2.798 1.304 1.00 93.56 145 GLN A O 1
ATOM 1153 N N . ALA A 1 146 ? 12.221 2.766 -0.577 1.00 94.25 146 ALA A N 1
ATOM 1154 C CA . ALA A 1 146 ? 11.154 3.610 -0.057 1.00 94.25 146 ALA A CA 1
ATOM 1155 C C . ALA A 1 146 ? 10.418 2.916 1.097 1.00 94.25 146 ALA A C 1
ATOM 1157 O O . ALA A 1 146 ? 10.256 3.525 2.153 1.00 94.25 146 ALA A O 1
ATOM 1158 N N . LEU A 1 147 ? 10.065 1.635 0.930 1.00 92.31 147 LEU A N 1
ATOM 1159 C CA . LEU A 1 147 ? 9.423 0.825 1.971 1.00 92.31 147 LEU A CA 1
ATOM 1160 C C . LEU A 1 147 ? 10.303 0.709 3.226 1.00 92.31 147 LEU A C 1
ATOM 1162 O O . LEU A 1 147 ? 9.824 0.951 4.329 1.00 92.31 147 LEU A O 1
ATOM 1166 N N . ILE A 1 148 ? 11.596 0.410 3.055 1.00 91.38 148 ILE A N 1
ATOM 1167 C CA . ILE A 1 148 ? 12.560 0.282 4.165 1.00 91.38 148 ILE A CA 1
ATOM 1168 C C . ILE A 1 148 ? 12.746 1.620 4.893 1.00 91.38 148 ILE A C 1
ATOM 1170 O O . ILE A 1 148 ? 12.722 1.679 6.119 1.00 91.38 148 ILE A O 1
ATOM 1174 N N . ARG A 1 149 ? 12.925 2.726 4.159 1.00 92.94 149 ARG A N 1
ATOM 1175 C CA . ARG A 1 149 ? 13.167 4.046 4.766 1.00 92.94 149 ARG A CA 1
ATOM 1176 C C . ARG A 1 149 ? 11.938 4.632 5.446 1.00 92.94 149 ARG A C 1
ATOM 1178 O O . ARG A 1 149 ? 12.100 5.363 6.414 1.00 92.94 149 ARG A O 1
ATOM 1185 N N . ALA A 1 150 ? 10.745 4.340 4.936 1.00 92.56 150 ALA A N 1
ATOM 1186 C CA . ALA A 1 150 ? 9.483 4.655 5.603 1.00 92.56 150 ALA A CA 1
ATOM 1187 C C . ALA A 1 150 ? 9.111 3.616 6.677 1.00 92.56 150 ALA A C 1
ATOM 1189 O O . ALA A 1 150 ? 8.039 3.710 7.268 1.00 92.56 150 ALA A O 1
ATOM 1190 N N . ARG A 1 151 ? 9.985 2.620 6.903 1.00 91.19 151 ARG A N 1
ATOM 1191 C CA . ARG A 1 151 ? 9.859 1.543 7.890 1.00 91.19 151 ARG A CA 1
ATOM 1192 C C . ARG A 1 151 ? 8.554 0.767 7.845 1.00 91.19 151 ARG A C 1
ATOM 1194 O O . ARG A 1 151 ? 8.271 0.150 8.855 1.00 91.19 151 ARG A O 1
ATOM 1201 N N . VAL A 1 152 ? 7.852 0.776 6.699 1.00 89.56 152 VAL A N 1
ATOM 1202 C CA . VAL A 1 152 ? 6.422 0.452 6.493 1.00 89.56 152 VAL A CA 1
ATOM 1203 C C . VAL A 1 152 ? 5.756 -0.314 7.658 1.00 89.56 152 VAL A C 1
ATOM 1205 O O . VAL A 1 152 ? 5.774 0.240 8.715 1.00 89.56 152 VAL A O 1
ATOM 1208 N N . LYS A 1 153 ? 5.079 -1.447 7.581 1.00 85.69 153 LYS A N 1
ATOM 1209 C CA . LYS A 1 153 ? 4.855 -2.504 8.623 1.00 85.69 153 LYS A CA 1
ATOM 1210 C C . LYS A 1 153 ? 3.984 -3.521 7.907 1.00 85.69 153 LYS A C 1
ATOM 1212 O O . LYS A 1 153 ? 4.291 -4.701 7.897 1.00 85.69 153 LYS A O 1
ATOM 1217 N N . ALA A 1 154 ? 2.986 -3.031 7.171 1.00 86.38 154 ALA A N 1
ATOM 1218 C CA . ALA A 1 154 ? 2.268 -3.784 6.155 1.00 86.38 154 ALA A CA 1
ATOM 1219 C C . ALA A 1 154 ? 1.929 -2.930 4.926 1.00 86.38 154 ALA A C 1
ATOM 1221 O O . ALA A 1 154 ? 1.779 -1.710 4.996 1.00 86.38 154 ALA A O 1
ATOM 1222 N N . VAL A 1 155 ? 1.770 -3.597 3.784 1.00 88.19 155 VAL A N 1
ATOM 1223 C CA . VAL A 1 155 ? 1.185 -3.004 2.575 1.00 88.19 155 VAL A CA 1
ATOM 1224 C C . VAL A 1 155 ? -0.198 -3.607 2.388 1.00 88.19 155 VAL A C 1
ATOM 1226 O O . VAL A 1 155 ? -0.309 -4.826 2.321 1.00 88.19 155 VAL A O 1
ATOM 1229 N N . PHE A 1 156 ? -1.232 -2.772 2.314 1.00 88.81 156 PHE A N 1
ATOM 1230 C CA . PHE A 1 156 ? -2.601 -3.182 2.006 1.00 88.81 156 PHE A CA 1
ATOM 1231 C C . PHE A 1 156 ? -2.872 -2.879 0.538 1.00 88.81 156 PHE A C 1
ATOM 1233 O O . PHE A 1 156 ? -2.737 -1.736 0.120 1.00 88.81 156 PHE A O 1
ATOM 1240 N N . ALA A 1 157 ? -3.270 -3.880 -0.240 1.00 87.12 157 ALA A N 1
ATOM 1241 C CA . ALA A 1 157 ? -3.672 -3.693 -1.634 1.00 87.12 157 ALA A CA 1
ATOM 1242 C C . ALA A 1 157 ? -5.190 -3.869 -1.774 1.00 87.12 157 ALA A C 1
ATOM 1244 O O . ALA A 1 157 ? -5.666 -4.998 -1.866 1.00 87.12 157 ALA A O 1
ATOM 1245 N N . ASP A 1 158 ? -5.954 -2.776 -1.783 1.00 84.88 158 ASP A N 1
ATOM 1246 C CA . ASP A 1 158 ? -7.392 -2.843 -2.058 1.00 84.88 158 ASP A CA 1
ATOM 1247 C C . ASP A 1 158 ? -7.626 -3.273 -3.509 1.00 84.88 158 ASP A C 1
ATOM 1249 O O . ASP A 1 158 ? -6.950 -2.798 -4.411 1.00 84.88 158 ASP A O 1
ATOM 1253 N N . GLU A 1 159 ? -8.544 -4.203 -3.751 1.00 78.69 159 GLU A N 1
ATOM 1254 C CA . GLU A 1 159 ? -8.672 -4.897 -5.041 1.00 78.69 159 GLU A CA 1
ATOM 1255 C C . GLU A 1 159 ? -7.380 -5.583 -5.533 1.00 78.69 159 GLU A C 1
ATOM 1257 O O . GLU A 1 159 ? -7.125 -5.694 -6.736 1.00 78.69 159 GLU A O 1
ATOM 1262 N N . GLY A 1 160 ? -6.570 -6.128 -4.621 1.00 74.94 160 GLY A N 1
ATOM 1263 C CA . GLY A 1 160 ? -5.309 -6.808 -4.944 1.00 74.94 160 GLY A CA 1
ATOM 1264 C C . GLY A 1 160 ? -5.438 -8.052 -5.835 1.00 74.94 160 GLY A C 1
ATOM 1265 O O . GLY A 1 160 ? -4.431 -8.536 -6.346 1.00 74.94 160 GLY A O 1
ATOM 1266 N N . HIS A 1 161 ? -6.655 -8.522 -6.139 1.00 75.44 161 HIS A N 1
ATOM 1267 C CA . HIS A 1 161 ? -6.884 -9.488 -7.223 1.00 75.44 161 HIS A CA 1
ATOM 1268 C C . HIS A 1 161 ? -6.339 -8.983 -8.573 1.00 75.44 161 HIS A C 1
ATOM 1270 O O . HIS A 1 161 ? -5.916 -9.778 -9.407 1.00 75.44 161 HIS A O 1
ATOM 1276 N N . ARG A 1 162 ? -6.283 -7.660 -8.777 1.00 77.62 162 ARG A N 1
ATOM 1277 C CA . ARG A 1 162 ? -5.701 -7.024 -9.969 1.00 77.62 162 ARG A CA 1
ATOM 1278 C C . ARG A 1 162 ? -4.198 -7.282 -10.105 1.00 77.62 162 ARG A C 1
ATOM 1280 O O . ARG A 1 162 ? -3.706 -7.359 -11.222 1.00 77.62 162 ARG A O 1
ATOM 1287 N N . LEU A 1 163 ? -3.482 -7.506 -8.999 1.00 77.50 163 LEU A N 1
ATOM 1288 C CA . LEU A 1 163 ? -2.069 -7.920 -9.024 1.00 77.50 163 LEU A CA 1
ATOM 1289 C C . LEU A 1 163 ? -1.890 -9.339 -9.585 1.00 77.50 163 LEU A C 1
ATOM 1291 O O . LEU A 1 163 ? -0.808 -9.694 -10.045 1.00 77.50 163 LEU A O 1
ATOM 1295 N N . MET A 1 164 ? -2.953 -10.146 -9.552 1.00 76.50 164 MET A N 1
ATOM 1296 C CA . MET A 1 164 ? -2.971 -11.520 -10.059 1.00 76.50 164 MET A CA 1
ATOM 1297 C C . MET A 1 164 ? -3.384 -11.589 -11.536 1.00 76.50 164 MET A C 1
ATOM 1299 O O . MET A 1 164 ? -3.253 -12.640 -12.163 1.00 76.50 164 MET A O 1
ATOM 1303 N N . GLN A 1 165 ? -3.873 -10.483 -12.109 1.00 69.81 165 GLN A N 1
ATOM 1304 C CA . GLN A 1 165 ? -4.227 -10.380 -13.523 1.00 69.81 165 GLN A CA 1
ATOM 1305 C C . GLN A 1 165 ? -2.953 -10.133 -14.345 1.00 69.81 165 GLN A C 1
ATOM 1307 O O . GLN A 1 165 ? -2.568 -8.994 -14.603 1.00 69.81 165 GLN A O 1
ATOM 1312 N N . GLY A 1 166 ? -2.264 -11.214 -14.718 1.00 59.59 166 GLY A N 1
ATOM 1313 C CA . GLY A 1 166 ? -1.134 -11.164 -15.650 1.00 59.59 166 GLY A CA 1
ATOM 1314 C C . GLY A 1 166 ? -1.566 -10.880 -17.096 1.00 59.59 166 GLY A C 1
ATOM 1315 O O . GLY A 1 166 ? -2.727 -11.047 -17.460 1.00 59.59 166 GLY A O 1
ATOM 1316 N N . ASP A 1 167 ? -0.615 -10.504 -17.953 1.00 57.56 167 ASP A N 1
ATOM 1317 C CA . ASP A 1 167 ? -0.786 -10.314 -19.413 1.00 57.56 167 ASP A CA 1
ATOM 1318 C C . ASP A 1 167 ? -0.792 -11.635 -20.196 1.00 57.56 167 ASP A C 1
ATOM 1320 O O . ASP A 1 167 ? -0.641 -11.649 -21.416 1.00 57.56 167 ASP A O 1
ATOM 1324 N N . GLY A 1 168 ? -0.964 -12.757 -19.493 1.00 57.78 168 GLY A N 1
ATOM 1325 C CA . GLY A 1 168 ? -0.813 -14.105 -20.030 1.00 57.78 168 GLY A CA 1
ATOM 1326 C C . GLY A 1 168 ? 0.632 -14.614 -20.048 1.00 57.78 168 GLY A C 1
ATOM 1327 O O . GLY A 1 168 ? 0.825 -15.800 -20.299 1.00 57.78 168 GLY A O 1
ATOM 1328 N N . SER A 1 169 ? 1.636 -13.775 -19.751 1.00 59.22 169 SER A N 1
ATOM 1329 C CA . SER A 1 169 ? 3.045 -14.199 -19.664 1.00 59.22 169 SER A CA 1
ATOM 1330 C C . SER A 1 169 ? 3.465 -14.675 -18.271 1.00 59.22 169 SER A C 1
ATOM 1332 O O . SER A 1 169 ? 4.434 -15.422 -18.155 1.00 59.22 169 SER A O 1
ATOM 1334 N N . HIS A 1 170 ? 2.716 -14.288 -17.233 1.00 68.88 170 HIS A N 1
ATOM 1335 C CA . HIS A 1 170 ? 2.981 -14.654 -15.844 1.00 68.88 170 HIS A CA 1
ATOM 1336 C C . HIS A 1 170 ? 1.800 -15.390 -15.217 1.00 68.88 170 HIS A C 1
ATOM 1338 O O . HIS A 1 170 ? 0.663 -14.915 -15.276 1.00 68.88 170 HIS A O 1
ATOM 1344 N N . SER A 1 171 ? 2.077 -16.533 -14.588 1.00 75.56 171 SER A N 1
ATOM 1345 C CA . SER A 1 171 ? 1.083 -17.262 -13.798 1.00 75.56 171 SER A CA 1
ATOM 1346 C C . SER A 1 171 ? 0.793 -16.545 -12.474 1.00 75.56 171 SER A C 1
ATOM 1348 O O . SER A 1 171 ? 1.575 -15.715 -12.005 1.00 75.56 171 SER A O 1
ATOM 1350 N N . VAL A 1 172 ? -0.327 -16.887 -11.833 1.00 75.94 172 VAL A N 1
ATOM 1351 C CA . VAL A 1 172 ? -0.652 -16.401 -10.480 1.00 75.94 172 VAL A CA 1
ATOM 1352 C C . VAL A 1 172 ? 0.459 -16.764 -9.486 1.00 75.94 172 VAL A C 1
ATOM 135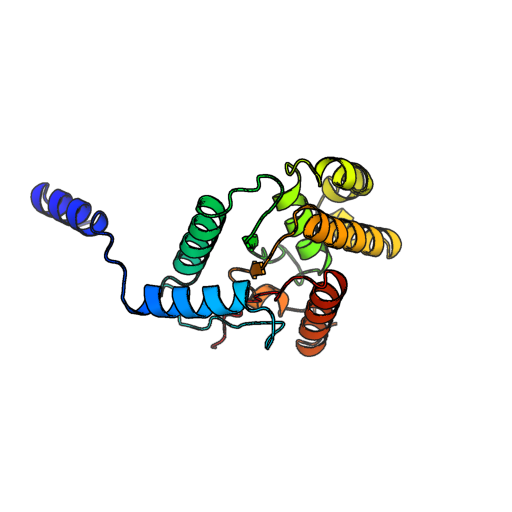4 O O . VAL A 1 172 ? 0.847 -15.927 -8.674 1.00 75.94 172 VAL A O 1
ATOM 1357 N N . ASP A 1 173 ? 1.034 -17.964 -9.599 1.00 78.50 173 ASP A N 1
ATOM 1358 C CA . ASP A 1 173 ? 2.142 -18.412 -8.747 1.00 78.50 173 ASP A CA 1
ATOM 1359 C C . ASP A 1 173 ? 3.389 -17.537 -8.921 1.00 78.50 173 ASP A C 1
ATOM 1361 O O . ASP A 1 173 ? 4.035 -17.168 -7.942 1.00 78.50 173 ASP A O 1
ATOM 1365 N N . GLU A 1 174 ? 3.704 -17.130 -10.154 1.00 80.19 174 GLU A N 1
ATOM 1366 C CA . GLU A 1 174 ? 4.816 -16.214 -10.418 1.00 80.19 174 GLU A CA 1
ATOM 1367 C C . GLU A 1 174 ? 4.574 -14.813 -9.846 1.00 80.19 174 GLU A C 1
ATOM 1369 O O . GLU A 1 174 ? 5.527 -14.141 -9.442 1.00 80.19 174 GLU A O 1
ATOM 1374 N N . GLN A 1 175 ? 3.321 -14.348 -9.803 1.00 80.44 175 GLN A N 1
ATOM 1375 C CA . GLN A 1 175 ? 2.978 -13.083 -9.145 1.00 80.44 175 GLN A CA 1
ATOM 1376 C C . GLN A 1 175 ? 3.125 -13.193 -7.624 1.00 80.44 175 GLN A C 1
ATOM 1378 O O . GLN A 1 175 ? 3.740 -12.323 -7.006 1.00 80.44 175 GLN A O 1
ATOM 1383 N N . LEU A 1 176 ? 2.650 -14.286 -7.021 1.00 79.69 176 LEU A N 1
ATOM 1384 C CA . LEU A 1 176 ? 2.799 -14.536 -5.585 1.00 79.69 176 LEU A CA 1
ATOM 1385 C C . LEU A 1 176 ? 4.270 -14.667 -5.172 1.00 79.69 176 LEU A C 1
ATOM 1387 O O . LEU A 1 176 ? 4.677 -14.086 -4.164 1.00 79.69 176 LEU A O 1
ATOM 1391 N N . GLU A 1 177 ? 5.090 -15.363 -5.963 1.00 81.31 177 GLU A N 1
ATOM 1392 C CA . GLU A 1 177 ? 6.525 -15.498 -5.698 1.00 81.31 177 GLU A CA 1
ATOM 1393 C C . GLU A 1 177 ? 7.259 -14.161 -5.872 1.00 81.31 177 GLU A C 1
ATOM 1395 O O . GLU A 1 177 ? 8.135 -13.816 -5.077 1.00 81.31 177 GLU A O 1
ATOM 1400 N N . TRP A 1 178 ? 6.863 -13.343 -6.853 1.00 84.44 178 TRP A N 1
ATOM 1401 C CA . TRP A 1 178 ? 7.365 -11.975 -6.995 1.00 84.44 178 TRP A CA 1
ATOM 1402 C C . TRP A 1 178 ? 7.057 -11.118 -5.762 1.00 84.44 178 TRP A C 1
ATOM 1404 O O . TRP A 1 178 ? 7.950 -10.444 -5.239 1.00 84.44 178 TRP A O 1
ATOM 1414 N N . MET A 1 179 ? 5.822 -11.171 -5.264 1.00 81.19 179 MET A N 1
ATOM 1415 C CA . MET A 1 179 ? 5.407 -10.416 -4.081 1.00 81.19 179 MET A CA 1
ATOM 1416 C C . MET A 1 179 ? 6.121 -10.918 -2.829 1.00 81.19 179 MET A C 1
ATOM 1418 O O . MET A 1 179 ? 6.623 -10.114 -2.051 1.00 81.19 179 MET A O 1
ATOM 1422 N N . LYS A 1 180 ? 6.265 -12.238 -2.674 1.00 78.81 180 LYS A N 1
ATOM 1423 C CA . LYS A 1 180 ? 7.046 -12.851 -1.593 1.00 78.81 180 LYS A CA 1
ATOM 1424 C C . LYS A 1 180 ? 8.516 -12.429 -1.643 1.00 78.81 180 LYS A C 1
ATOM 1426 O O . LYS A 1 180 ? 9.092 -12.079 -0.618 1.00 78.81 180 LYS A O 1
ATOM 1431 N N . SER A 1 181 ? 9.120 -12.411 -2.833 1.00 81.38 181 SER A N 1
ATOM 1432 C CA . SER A 1 181 ? 10.488 -11.925 -3.041 1.00 81.38 181 SER A CA 1
ATOM 1433 C C . SER A 1 181 ? 10.642 -10.466 -2.612 1.00 81.38 181 SER A C 1
ATOM 1435 O O . SER A 1 181 ? 11.661 -10.112 -2.018 1.00 81.38 181 SER A O 1
ATOM 1437 N N . LEU A 1 182 ? 9.644 -9.623 -2.893 1.00 81.25 182 LEU A N 1
ATOM 1438 C CA . LEU A 1 182 ? 9.640 -8.227 -2.468 1.00 81.25 182 LEU A CA 1
ATOM 1439 C C . LEU A 1 182 ? 9.561 -8.109 -0.939 1.00 81.25 182 LEU A C 1
ATOM 1441 O O . LEU A 1 182 ? 10.401 -7.427 -0.360 1.00 81.25 182 LEU A O 1
ATOM 1445 N N . SER A 1 183 ? 8.631 -8.823 -0.293 1.00 77.31 183 SER A N 1
ATOM 1446 C CA . SER A 1 183 ? 8.484 -8.854 1.172 1.00 77.31 183 SER A CA 1
ATOM 1447 C C . SER A 1 183 ? 9.742 -9.347 1.882 1.00 77.31 183 SER A C 1
ATOM 1449 O O . SER A 1 183 ? 10.189 -8.755 2.857 1.00 77.31 183 SER A O 1
ATOM 1451 N N . ASN A 1 184 ? 10.367 -10.409 1.370 1.00 76.44 184 ASN A N 1
ATOM 1452 C CA . ASN A 1 184 ? 11.575 -10.974 1.972 1.00 76.44 184 ASN A CA 1
ATOM 1453 C C . ASN A 1 184 ? 12.769 -10.018 1.895 1.00 76.44 184 ASN A C 1
ATOM 1455 O O . ASN A 1 184 ? 13.628 -10.041 2.767 1.00 76.44 184 ASN A O 1
ATOM 1459 N N . ARG A 1 185 ? 12.852 -9.197 0.842 1.00 74.56 185 ARG A N 1
ATOM 1460 C CA . ARG A 1 185 ? 13.946 -8.230 0.653 1.00 74.56 185 ARG A CA 1
ATOM 1461 C C . ARG A 1 185 ? 13.766 -6.956 1.461 1.00 74.56 185 ARG A C 1
ATOM 1463 O O . ARG A 1 185 ? 14.741 -6.248 1.689 1.00 74.56 185 ARG A O 1
ATOM 1470 N N . THR A 1 186 ? 12.535 -6.653 1.847 1.00 73.00 186 THR A N 1
ATOM 1471 C CA . THR A 1 186 ? 12.234 -5.561 2.768 1.00 73.00 186 THR A CA 1
ATOM 1472 C C . THR A 1 186 ? 12.232 -6.030 4.224 1.00 73.00 186 THR A C 1
ATOM 1474 O O . THR A 1 186 ? 12.306 -5.176 5.096 1.00 73.00 186 THR A O 1
ATOM 1477 N N . SER A 1 187 ? 12.212 -7.356 4.459 1.00 52.84 187 SER A N 1
ATOM 1478 C CA . SER A 1 187 ? 12.502 -8.140 5.685 1.00 52.84 187 SER A CA 1
ATOM 1479 C C . SER A 1 187 ? 11.920 -7.659 7.022 1.00 52.84 187 SER A C 1
ATOM 1481 O O . SER A 1 187 ? 12.215 -8.251 8.053 1.00 52.84 187 SER A O 1
ATOM 1483 N N . GLU A 1 188 ? 11.032 -6.670 7.005 1.00 49.12 188 GLU A N 1
ATOM 1484 C CA . GLU A 1 188 ? 10.276 -6.192 8.166 1.00 49.12 188 GLU A CA 1
ATOM 1485 C C . GLU A 1 188 ? 8.752 -6.177 7.903 1.00 49.12 188 GLU A C 1
ATOM 1487 O O . GLU A 1 188 ? 8.006 -5.669 8.732 1.00 49.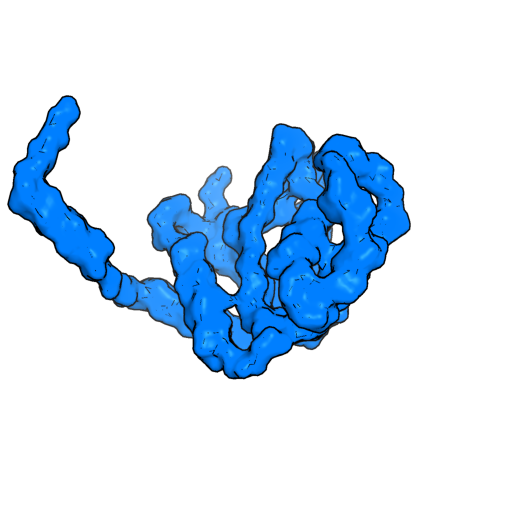12 188 GLU A O 1
ATOM 1492 N N . PHE A 1 189 ? 8.249 -6.736 6.782 1.00 51.28 189 PHE A N 1
ATOM 1493 C CA . PHE A 1 189 ? 6.824 -6.616 6.400 1.00 51.28 189 PHE A CA 1
ATOM 1494 C C . PHE A 1 189 ? 6.141 -7.944 6.021 1.00 51.28 189 PHE A C 1
ATOM 1496 O O . PHE A 1 189 ? 6.629 -8.642 5.126 1.00 51.28 189 PHE A O 1
ATOM 1503 N N . PRO A 1 190 ? 4.938 -8.250 6.550 1.00 43.72 190 PRO A N 1
ATOM 1504 C CA . PRO A 1 190 ? 3.952 -9.058 5.857 1.00 43.72 190 PRO A CA 1
ATOM 1505 C C . PRO A 1 190 ? 3.405 -8.181 4.719 1.00 43.72 190 PRO A C 1
ATOM 1507 O O . PRO A 1 190 ? 2.837 -7.109 4.947 1.00 43.72 190 PRO A O 1
ATOM 1510 N N . ALA A 1 191 ? 3.576 -8.592 3.464 1.00 46.50 191 ALA A N 1
ATOM 1511 C CA . ALA A 1 191 ? 2.815 -7.961 2.391 1.00 46.50 191 ALA A CA 1
ATOM 1512 C C . ALA A 1 191 ? 1.378 -8.466 2.501 1.00 46.50 191 ALA A C 1
ATOM 1514 O O . ALA A 1 191 ? 1.039 -9.515 1.965 1.00 46.50 191 ALA A O 1
ATOM 1515 N N . LEU A 1 192 ? 0.520 -7.745 3.218 1.00 43.81 192 LEU A N 1
ATOM 1516 C CA . LEU A 1 192 ? -0.886 -8.102 3.347 1.00 43.81 192 LEU A CA 1
ATOM 1517 C C . LEU A 1 192 ? -1.622 -7.875 2.012 1.00 43.81 192 LEU A C 1
ATOM 1519 O O . LEU A 1 192 ? -2.268 -6.862 1.754 1.00 43.81 192 LEU A O 1
ATOM 1523 N N . SER A 1 193 ? -1.477 -8.854 1.131 1.00 39.66 193 SER A N 1
ATOM 1524 C CA . SER A 1 193 ? -1.990 -8.829 -0.227 1.00 39.66 193 SER A CA 1
ATOM 1525 C C . SER A 1 193 ? -3.415 -9.358 -0.267 1.00 39.66 193 SER A C 1
ATOM 1527 O O . SER A 1 193 ? -3.660 -10.563 -0.286 1.00 39.66 193 SER A O 1
ATOM 1529 N N . ILE A 1 194 ? -4.366 -8.435 -0.290 1.00 37.88 194 ILE A N 1
ATOM 1530 C CA . ILE A 1 194 ? -5.795 -8.731 -0.248 1.00 37.88 194 ILE A CA 1
ATOM 1531 C C . ILE A 1 194 ? -6.273 -9.104 -1.651 1.00 37.88 194 ILE A C 1
ATOM 1533 O O . ILE A 1 194 ? -6.344 -8.261 -2.537 1.00 37.88 194 ILE A O 1
ATOM 1537 N N . GLN A 1 195 ? -6.625 -10.367 -1.878 1.00 34.19 195 GLN A N 1
ATOM 1538 C CA . GLN A 1 195 ? -7.392 -10.771 -3.061 1.00 34.19 195 GLN A CA 1
ATOM 1539 C C . GLN A 1 195 ? -8.894 -10.747 -2.754 1.00 34.19 195 GLN A C 1
ATOM 1541 O O . GLN A 1 195 ? -9.384 -11.174 -1.708 1.00 34.19 195 GLN A O 1
ATOM 1546 N N . HIS A 1 196 ? -9.617 -10.294 -3.762 1.00 32.44 196 HIS A N 1
ATOM 1547 C CA . HIS A 1 196 ? -11.005 -10.625 -4.012 1.00 32.44 196 HIS A CA 1
ATOM 1548 C C . HIS A 1 196 ? -11.018 -11.939 -4.811 1.00 32.44 196 HIS A C 1
ATOM 1550 O O . HIS A 1 196 ? -10.333 -12.025 -5.830 1.00 32.44 196 HIS A O 1
ATOM 1556 N N . VAL A 1 197 ? -11.773 -12.953 -4.380 1.00 24.39 197 VAL A N 1
ATOM 1557 C CA . VAL A 1 197 ? -12.064 -14.150 -5.190 1.00 24.39 197 VAL A CA 1
ATOM 1558 C C . VAL A 1 197 ? -13.560 -14.463 -5.117 1.00 24.39 197 VAL A C 1
ATOM 1560 O O . VAL A 1 197 ? -14.178 -14.280 -4.067 1.00 24.39 197 VAL A O 1
ATOM 1563 N N . TRP A 1 198 ? -14.053 -14.985 -6.249 1.00 24.12 198 TRP A N 1
ATOM 1564 C CA . TRP A 1 198 ? -15.387 -15.456 -6.660 1.00 24.12 198 TRP A CA 1
ATOM 1565 C C . TRP A 1 198 ? -16.177 -14.411 -7.467 1.00 24.12 198 TRP A C 1
ATOM 1567 O O . TRP A 1 198 ? -16.598 -13.402 -6.919 1.00 24.12 198 TRP A O 1
ATOM 1577 N N . ARG A 1 199 ? -16.428 -14.591 -8.771 1.00 28.20 199 ARG A N 1
ATOM 1578 C CA . ARG A 1 199 ? -16.498 -15.803 -9.616 1.00 28.20 199 ARG A CA 1
ATOM 1579 C C . ARG A 1 199 ? -15.744 -15.652 -10.932 1.00 28.20 199 ARG A C 1
ATOM 1581 O O . ARG A 1 199 ? -15.724 -14.519 -11.453 1.00 28.20 199 ARG A O 1
#

pLDDT: mean 77.3, std 15.08, range [24.12, 94.81]

Radius of gyration: 19.27 Å; Cα contacts (8 Å, |Δi|>4): 239; chains: 1; bounding box: 58×35×41 Å

Foldseek 3Di:
DDDDDPVRVVVVVVVVPPDDPDVVLVVVLVVVVCCLPVVDDFLEAADEDDPPPCPVVSLVVSQVVVVVVDPDLLARAEAEAEQDADPDAARDPLSVLLRLCVSLCPRPQLVVLCVVLVVQNPDDPVVVVVDDPVSSVSSLVSSLVSCLRNVYREYEYDQLLSLQGHNVPDHSVRSVVVSSVSSVSNPRYRHHRYHYDDD

Mean predicted aligned error: 10.28 Å

Organism: NCBI:txid2778364

Solvent-accessible surface area (backbone atoms only — not comparable to full-atom values): 11397 Å² total; per-residue (Å²): 133,89,79,73,50,72,67,56,47,52,51,49,53,53,53,72,66,59,80,71,84,50,70,68,55,51,53,53,46,55,56,50,48,50,52,52,71,62,60,78,87,54,60,59,45,71,64,65,63,68,87,91,74,44,62,67,56,52,53,52,53,52,38,51,49,47,49,73,70,51,80,56,90,63,52,38,44,48,44,81,42,67,66,69,80,48,99,70,80,43,48,49,74,64,55,56,29,49,49,52,41,63,74,39,43,83,39,84,73,25,39,72,55,46,65,82,46,42,78,64,73,71,44,55,72,84,56,56,81,66,58,50,74,67,56,54,53,51,44,47,51,46,26,49,49,35,42,51,51,30,53,30,29,27,38,38,26,45,62,29,38,48,69,50,40,44,72,78,86,50,53,56,66,57,41,52,52,51,53,50,54,52,26,62,74,51,68,68,39,25,39,33,48,20,32,59,68,88,134

Secondary structure (DSSP, 8-state):
-PPPPHHHHHHHHHHHH-----HHHHHHHHHHHHHHHH-SS-S-------TTSSHHHHHHHHHHHHHHH---TT--SEEEE--PPPSSS---HHHHHHHHHHHHTTSTTTHHHHHHHHHHHTS-HHHHTT--HHHHHHHHHHHHHHHHHTT--EEEETTGGGGG---SSS-HHHHHHHHHHHHHHH-S-----------

InterPro domains:
  IPR027417 P-loop containing nucleoside triphosphate hydrolase [SSF52540] (8-182)